Protein AF-A0A1F6GG02-F1 (afdb_monomer_lite)

Secondary structure (DSSP, 8-state):
--TT--------SSHHHHHHHHHHHHHHHHHHIIIIITTSTTTTT------B----TTTT-EEEE-TT-SS-EEEESHHHHHHHHHGGG-BTTEEEE-HHHHHHHHHSS-----EEEEEEE--TTSGGGPPEEEEEEE--SS--HHHHHTT--PPPHHHHHHHHHHHHHHTTTT------TT-SS-SSPPPTTHHHHHHHHHHTTSTTSSSS-------------------------

Foldseek 3Di:
DPVPDDDDDDADQELVCLVVVVVVVLVVQVCCCVPPAVPDPVDDDDADWAEDEDDDPPPQKAWAADPPDPPGTDIDGLRVLVRVLQSVVTDNFKHKYALLSLQSLLLDPDHDFQKWWPAWDQRPPHLVSDTGTIIITGPDPDDDPVCVVVVTGGDDSCVSNVVSVVVQVVSVVHHANDDNPNYPRPRDDDPPCNVVSVVCSVVVNVPPPPPPDDDDDDDDDDDDDDDDDDDDDDDDD

Organism: NCBI:txid1817772

Radius of gyration: 24.67 Å; chains: 1; bounding box: 54×58×76 Å

Structure (mmCIF, N/CA/C/O backbone):
data_AF-A0A1F6GG02-F1
#
_entry.id   AF-A0A1F6GG02-F1
#
loop_
_atom_site.group_PDB
_atom_site.id
_atom_site.type_symbol
_atom_site.label_atom_id
_atom_site.label_alt_id
_atom_site.label_comp_id
_atom_site.label_asym_id
_atom_site.label_entity_id
_atom_site.label_seq_id
_atom_site.pdbx_PDB_ins_code
_atom_site.Cartn_x
_atom_site.Cartn_y
_atom_site.Cartn_z
_atom_site.occupancy
_atom_site.B_iso_or_equiv
_atom_site.auth_seq_id
_atom_site.auth_comp_id
_atom_site.auth_asym_id
_atom_site.auth_atom_id
_atom_site.pdbx_PDB_model_num
ATOM 1 N N . MET A 1 1 ? 18.013 13.011 6.498 1.00 42.41 1 MET A N 1
ATOM 2 C CA . MET A 1 1 ? 17.826 12.366 5.179 1.00 42.41 1 MET A CA 1
ATOM 3 C C . MET A 1 1 ? 17.958 10.862 5.362 1.00 42.41 1 MET A C 1
ATOM 5 O O . MET A 1 1 ? 18.880 10.449 6.055 1.00 42.41 1 MET A O 1
ATOM 9 N N . LEU A 1 2 ? 17.046 10.072 4.791 1.00 59.84 2 LEU A N 1
ATOM 10 C CA . LEU A 1 2 ? 17.046 8.599 4.816 1.00 59.84 2 LEU A CA 1
ATOM 11 C C . LEU A 1 2 ? 18.044 8.015 3.791 1.00 59.84 2 LEU A C 1
ATOM 13 O O . LEU A 1 2 ? 17.700 7.151 3.000 1.00 59.84 2 LEU A O 1
ATOM 17 N N . GLY A 1 3 ? 19.282 8.520 3.766 1.00 73.31 3 GLY A N 1
ATOM 18 C CA . GLY A 1 3 ? 20.299 8.051 2.818 1.00 73.31 3 GLY A CA 1
ATOM 19 C C . GLY A 1 3 ? 19.861 8.183 1.353 1.00 73.31 3 GLY A C 1
ATOM 20 O O . GLY A 1 3 ? 19.668 9.298 0.868 1.00 73.31 3 GLY A O 1
ATOM 21 N N . ASP A 1 4 ? 19.740 7.042 0.677 1.00 78.69 4 ASP A N 1
ATOM 22 C CA . ASP A 1 4 ? 19.338 6.841 -0.720 1.00 78.69 4 ASP A CA 1
ATOM 23 C C . ASP A 1 4 ? 17.827 6.593 -0.915 1.00 78.69 4 ASP A C 1
ATOM 25 O O . ASP A 1 4 ? 17.362 6.474 -2.050 1.00 78.69 4 ASP A O 1
ATOM 29 N N . GLU A 1 5 ? 17.041 6.566 0.165 1.00 86.25 5 GLU A N 1
ATOM 30 C CA . GLU A 1 5 ? 15.590 6.389 0.111 1.00 86.25 5 GLU A CA 1
ATOM 31 C C . GLU A 1 5 ? 14.851 7.735 0.027 1.00 86.25 5 GLU A C 1
ATOM 33 O O . GLU A 1 5 ? 15.124 8.690 0.764 1.00 86.25 5 GLU A O 1
ATOM 38 N N . LEU A 1 6 ? 13.845 7.792 -0.851 1.00 88.06 6 LEU A N 1
ATOM 39 C CA . LEU A 1 6 ? 12.920 8.917 -0.980 1.00 88.06 6 LEU A CA 1
ATOM 40 C C . LEU A 1 6 ? 11.518 8.484 -0.552 1.00 88.06 6 LEU A C 1
ATOM 42 O O . LEU A 1 6 ? 10.991 7.488 -1.046 1.00 88.06 6 LEU A O 1
ATOM 46 N N . ILE A 1 7 ? 10.898 9.262 0.334 1.00 88.81 7 ILE A N 1
ATOM 47 C CA . ILE A 1 7 ? 9.509 9.063 0.753 1.00 88.81 7 ILE A CA 1
ATOM 48 C C . ILE A 1 7 ? 8.673 10.211 0.212 1.00 88.81 7 ILE A C 1
ATOM 50 O O . ILE A 1 7 ? 8.944 11.378 0.492 1.00 88.81 7 ILE A O 1
ATOM 54 N N . PHE A 1 8 ? 7.626 9.859 -0.526 1.00 90.81 8 PHE A N 1
ATOM 55 C CA . PHE A 1 8 ? 6.590 10.783 -0.961 1.00 90.81 8 PHE A CA 1
ATOM 56 C C . PHE A 1 8 ? 5.338 10.531 -0.125 1.00 90.81 8 PHE A C 1
ATOM 58 O O . PHE A 1 8 ? 4.932 9.385 0.059 1.00 90.81 8 PHE A O 1
ATOM 65 N N . CYS A 1 9 ? 4.726 11.599 0.379 1.00 91.06 9 CYS A N 1
ATOM 66 C CA . CYS A 1 9 ? 3.486 11.535 1.141 1.00 91.06 9 CYS A CA 1
ATOM 67 C C . CYS A 1 9 ? 2.427 12.382 0.432 1.00 91.06 9 CYS A C 1
ATOM 69 O O . CYS A 1 9 ? 2.701 13.508 0.013 1.00 91.06 9 CYS A O 1
ATOM 71 N N . VAL A 1 10 ? 1.217 11.840 0.319 1.00 92.69 10 VAL A N 1
ATOM 72 C CA . VAL A 1 10 ? 0.041 12.540 -0.200 1.00 92.69 10 VAL A CA 1
ATOM 73 C C . VAL A 1 10 ? -1.136 12.269 0.728 1.00 92.69 10 VAL A C 1
ATOM 75 O O . VAL A 1 10 ? -1.286 11.162 1.247 1.00 92.69 10 VAL A O 1
ATOM 78 N N . LYS A 1 11 ? -1.970 13.286 0.954 1.00 92.38 11 LYS A N 1
ATOM 79 C CA . LYS A 1 11 ? -3.216 13.126 1.704 1.00 92.38 11 LYS A CA 1
ATOM 80 C C . LYS A 1 11 ? -4.307 12.647 0.750 1.00 92.38 11 LYS A C 1
ATOM 82 O O . LYS A 1 11 ? -4.512 13.259 -0.291 1.00 92.38 11 LYS A O 1
ATOM 87 N N . LEU A 1 12 ? -5.005 11.581 1.132 1.00 93.25 12 LEU A N 1
ATOM 88 C CA . LEU A 1 12 ? -6.143 11.045 0.387 1.00 93.25 12 LEU A CA 1
ATOM 89 C C . LEU A 1 12 ? -7.435 11.734 0.839 1.00 93.25 12 LEU A C 1
ATOM 91 O O . LEU A 1 12 ? -7.705 11.813 2.041 1.00 93.25 12 LEU A O 1
ATOM 95 N N . MET A 1 13 ? -8.216 12.217 -0.121 1.00 92.19 13 MET A N 1
ATOM 96 C CA . MET A 1 13 ? -9.503 12.890 0.070 1.00 92.19 13 MET A CA 1
ATOM 97 C C . MET A 1 13 ? -10.666 12.061 -0.494 1.00 92.19 13 MET A C 1
ATOM 99 O O . MET A 1 13 ? -11.788 12.148 0.003 1.00 92.19 13 MET A O 1
ATOM 103 N N . GLU A 1 14 ? -10.401 11.207 -1.475 1.00 91.06 14 GLU A N 1
ATOM 104 C CA . GLU A 1 14 ? -11.370 10.273 -2.050 1.00 91.06 14 GLU A CA 1
ATOM 105 C C . GLU A 1 14 ? -10.685 9.012 -2.593 1.00 91.06 14 GLU A C 1
ATOM 107 O O . GLU A 1 14 ? -9.471 8.978 -2.792 1.00 91.06 14 GLU A O 1
ATOM 112 N N . GLN A 1 15 ? -11.445 7.945 -2.844 1.00 90.19 15 GLN A N 1
ATOM 113 C CA . GLN A 1 15 ? -10.885 6.683 -3.328 1.00 90.19 15 GLN A CA 1
ATOM 114 C C . GLN A 1 15 ? -10.170 6.835 -4.682 1.00 90.19 15 GLN A C 1
ATOM 116 O O . GLN A 1 15 ? -9.153 6.177 -4.913 1.00 90.19 15 GLN A O 1
ATOM 121 N N . SER A 1 16 ? -10.641 7.725 -5.560 1.00 89.81 16 SER A N 1
ATOM 122 C CA . SER A 1 16 ? -9.996 8.038 -6.846 1.00 89.81 16 SER A CA 1
ATOM 123 C C . SER A 1 16 ? -8.577 8.581 -6.688 1.00 89.81 16 SER A C 1
ATOM 125 O O . SER A 1 16 ? -7.751 8.352 -7.578 1.00 89.81 16 SER A O 1
ATOM 127 N N . ASP A 1 17 ? -8.262 9.241 -5.569 1.00 92.62 17 ASP A N 1
ATOM 128 C CA . ASP A 1 17 ? -6.913 9.737 -5.287 1.00 92.62 17 ASP A CA 1
ATOM 129 C C . ASP A 1 17 ? -5.914 8.589 -5.199 1.00 92.62 17 ASP A C 1
ATOM 131 O O . ASP A 1 17 ? -4.801 8.698 -5.707 1.00 92.62 17 ASP A O 1
ATOM 135 N N . ILE A 1 18 ? -6.318 7.456 -4.613 1.00 92.88 18 ILE A N 1
ATOM 136 C CA . ILE A 1 18 ? -5.461 6.271 -4.482 1.00 92.88 18 ILE A CA 1
ATOM 137 C C . ILE A 1 18 ? -4.995 5.824 -5.862 1.00 92.88 18 ILE A C 1
ATOM 139 O O . ILE A 1 18 ? -3.804 5.621 -6.087 1.00 92.88 18 ILE A O 1
ATOM 143 N N . LEU A 1 19 ? -5.940 5.692 -6.794 1.00 91.56 19 LEU A N 1
ATOM 144 C CA . LEU A 1 19 ? -5.650 5.242 -8.150 1.00 91.56 19 LEU A CA 1
ATOM 145 C C . LEU A 1 19 ? -4.811 6.276 -8.901 1.00 91.56 19 LEU A C 1
ATOM 147 O O . LEU A 1 19 ? -3.821 5.916 -9.533 1.00 91.56 19 LEU A O 1
ATOM 151 N N . SER A 1 20 ? -5.179 7.553 -8.789 1.00 92.25 20 SER A N 1
ATOM 152 C CA . SER A 1 20 ? -4.515 8.655 -9.487 1.00 92.25 20 SER A CA 1
ATOM 153 C C . SER A 1 20 ? -3.070 8.827 -9.026 1.00 92.25 20 SER A C 1
ATOM 155 O O . SER A 1 20 ? -2.157 8.862 -9.849 1.00 92.25 20 SER A O 1
ATOM 157 N N . TYR A 1 21 ? -2.832 8.880 -7.714 1.00 94.75 21 TYR A N 1
ATOM 158 C CA . TYR A 1 21 ? -1.486 9.026 -7.167 1.00 94.75 21 TYR A CA 1
ATOM 159 C C . TYR A 1 21 ? -0.626 7.796 -7.420 1.00 94.75 21 TYR A C 1
ATOM 161 O O . TYR A 1 21 ? 0.543 7.946 -7.773 1.00 94.75 21 TYR A O 1
ATOM 169 N N . LEU A 1 22 ? -1.190 6.592 -7.299 1.00 93.12 22 LEU A N 1
ATOM 170 C CA . LEU A 1 22 ? -0.449 5.374 -7.599 1.00 93.12 22 LEU A CA 1
ATOM 171 C C . LEU A 1 22 ? -0.065 5.314 -9.080 1.00 93.12 22 LEU A C 1
ATOM 173 O O . LEU A 1 22 ? 1.088 5.021 -9.382 1.00 93.12 22 LEU A O 1
ATOM 177 N N . GLN A 1 23 ? -0.972 5.675 -9.993 1.00 91.81 23 GLN A N 1
ATOM 178 C CA . GLN A 1 23 ? -0.687 5.720 -11.429 1.00 91.81 23 GLN A CA 1
ATOM 179 C C . GLN A 1 23 ? 0.411 6.741 -11.736 1.00 91.81 23 GLN A C 1
ATOM 181 O O . GLN A 1 23 ? 1.420 6.393 -12.344 1.00 91.81 23 GLN A O 1
ATOM 186 N N . CYS A 1 24 ? 0.278 7.967 -11.220 1.00 93.56 24 CYS A N 1
ATOM 187 C CA . CYS A 1 24 ? 1.303 9.003 -11.343 1.00 93.56 24 CYS A CA 1
ATOM 188 C C . CYS A 1 24 ? 2.663 8.541 -10.805 1.00 93.56 24 CYS A C 1
ATOM 190 O O . CYS A 1 24 ? 3.695 8.844 -11.406 1.00 93.56 24 CYS A O 1
ATOM 192 N N . PHE A 1 25 ? 2.685 7.807 -9.691 1.00 93.25 25 PHE A N 1
ATOM 193 C CA . PHE A 1 25 ? 3.913 7.272 -9.114 1.00 93.25 25 PHE A CA 1
ATOM 194 C C . PHE A 1 25 ? 4.549 6.201 -10.012 1.00 93.25 25 PHE A C 1
ATOM 196 O O . PHE A 1 25 ? 5.750 6.271 -10.285 1.00 93.25 25 PHE A O 1
ATOM 203 N N . ILE A 1 26 ? 3.756 5.255 -10.529 1.00 90.38 26 ILE A N 1
ATOM 204 C CA . ILE A 1 26 ? 4.232 4.230 -11.470 1.00 90.38 26 ILE A CA 1
ATOM 205 C C . ILE A 1 26 ? 4.771 4.876 -12.756 1.00 90.38 26 ILE A C 1
ATOM 207 O O . ILE A 1 26 ? 5.882 4.554 -13.180 1.00 90.38 26 ILE A O 1
ATOM 211 N N . ASP A 1 27 ? 4.042 5.829 -13.336 1.00 90.62 27 ASP A N 1
ATOM 212 C CA . ASP A 1 27 ? 4.446 6.522 -14.564 1.00 90.62 27 ASP A CA 1
ATOM 213 C C . ASP A 1 27 ? 5.711 7.360 -14.360 1.00 90.62 27 ASP A C 1
ATOM 215 O O . ASP A 1 27 ? 6.614 7.366 -15.202 1.00 90.62 27 ASP A O 1
ATOM 219 N N . SER A 1 28 ? 5.815 8.037 -13.213 1.00 90.94 28 SER A N 1
ATOM 220 C CA . SER A 1 28 ? 7.006 8.807 -12.847 1.00 90.94 28 SER A CA 1
ATOM 221 C C . SER A 1 28 ? 8.229 7.906 -12.700 1.00 90.94 28 SER A C 1
ATOM 223 O O . SER A 1 28 ? 9.306 8.267 -13.176 1.00 90.94 28 SER A O 1
ATOM 225 N N . ARG A 1 29 ? 8.070 6.717 -12.105 1.00 88.44 29 ARG A N 1
ATOM 226 C CA . ARG A 1 29 ? 9.142 5.719 -11.993 1.00 88.44 29 ARG A CA 1
ATOM 227 C C . ARG A 1 29 ? 9.624 5.264 -13.371 1.00 88.44 29 ARG A C 1
ATOM 229 O O . ARG A 1 29 ? 10.825 5.281 -13.631 1.00 88.44 29 ARG A O 1
ATOM 236 N N . GLU A 1 30 ? 8.703 4.899 -14.263 1.00 86.75 30 GLU A N 1
ATOM 237 C CA . GLU A 1 30 ? 9.036 4.460 -15.626 1.00 86.75 30 GLU A CA 1
ATOM 238 C C . GLU A 1 30 ? 9.728 5.562 -16.432 1.00 86.75 30 GLU A C 1
ATOM 240 O O . GLU A 1 30 ? 10.718 5.316 -17.128 1.00 86.75 30 GLU A O 1
ATOM 245 N N . LYS A 1 31 ? 9.248 6.803 -16.301 1.00 88.75 31 LYS A N 1
ATOM 246 C CA . LYS A 1 31 ? 9.882 7.962 -16.926 1.00 88.75 31 LYS A CA 1
ATOM 247 C C . LYS A 1 31 ? 11.290 8.189 -16.380 1.00 88.75 31 LYS A C 1
ATOM 249 O O . LYS A 1 31 ? 12.212 8.367 -17.172 1.00 88.75 31 LYS A O 1
ATOM 254 N N . PHE A 1 32 ? 11.471 8.142 -15.061 1.00 86.69 32 PHE A N 1
ATOM 255 C CA . PHE A 1 32 ? 12.777 8.318 -14.426 1.00 86.69 32 PHE A CA 1
ATOM 256 C C . PHE A 1 32 ? 13.771 7.242 -14.876 1.00 86.69 32 PHE A C 1
ATOM 258 O O . PHE A 1 32 ? 14.893 7.567 -15.267 1.00 86.69 32 PHE A O 1
ATOM 265 N N . LYS A 1 33 ? 13.342 5.974 -14.910 1.00 84.31 33 LYS A N 1
ATOM 266 C CA . LYS A 1 33 ? 14.150 4.863 -15.427 1.00 84.31 33 LYS A CA 1
ATOM 267 C C . LYS A 1 33 ? 14.597 5.126 -16.869 1.00 84.31 33 LYS A C 1
ATOM 269 O O . LYS A 1 33 ? 15.791 5.134 -17.152 1.00 84.31 33 LYS A O 1
ATOM 274 N N . LYS A 1 34 ? 13.658 5.476 -17.751 1.00 83.44 34 LYS A N 1
ATOM 275 C CA . LYS A 1 34 ? 13.940 5.738 -19.171 1.00 83.44 34 LYS A CA 1
ATOM 276 C C . LYS A 1 34 ? 14.803 6.979 -19.420 1.00 83.44 34 LYS A C 1
ATOM 278 O O . LYS A 1 34 ? 15.558 7.021 -20.391 1.00 83.44 34 LYS A O 1
ATOM 283 N N . GLU A 1 35 ? 14.622 8.046 -18.647 1.00 83.81 35 GLU A N 1
ATOM 284 C CA . GLU A 1 35 ? 15.270 9.339 -18.908 1.00 83.81 35 GLU A CA 1
ATOM 285 C C . GLU A 1 35 ? 16.599 9.514 -18.191 1.00 83.81 35 GLU A C 1
ATOM 287 O O . GLU A 1 35 ? 17.485 10.164 -18.741 1.00 83.81 35 GLU A O 1
ATOM 292 N N . ILE A 1 36 ? 16.738 8.950 -16.995 1.00 76.25 36 ILE A N 1
ATOM 293 C CA . ILE A 1 36 ? 17.914 9.147 -16.151 1.00 76.25 36 ILE A CA 1
ATOM 294 C C . ILE A 1 36 ? 18.765 7.889 -16.132 1.00 76.25 36 ILE A C 1
ATOM 296 O O . ILE A 1 36 ? 19.958 7.973 -16.396 1.00 76.25 36 ILE A O 1
ATOM 300 N N . ILE A 1 37 ? 18.186 6.721 -15.864 1.00 77.50 37 ILE A N 1
ATOM 301 C CA . ILE A 1 37 ? 18.975 5.492 -15.712 1.00 77.50 37 ILE A CA 1
ATOM 302 C C . ILE A 1 37 ? 19.469 5.011 -17.079 1.00 77.50 37 ILE A C 1
ATOM 304 O O . ILE A 1 37 ? 20.676 4.922 -17.291 1.00 77.50 37 ILE A O 1
ATOM 308 N N . ASP A 1 38 ? 18.557 4.807 -18.030 1.00 76.06 38 ASP A N 1
ATOM 309 C CA . ASP A 1 38 ? 18.888 4.217 -19.334 1.00 76.06 38 ASP A CA 1
ATOM 310 C C . ASP A 1 38 ? 19.722 5.151 -20.230 1.00 76.06 38 ASP A C 1
ATOM 312 O O . ASP A 1 38 ? 20.460 4.690 -21.100 1.00 76.06 38 ASP A O 1
ATOM 316 N N . LYS A 1 39 ? 19.596 6.475 -20.053 1.00 73.06 39 LYS A N 1
ATOM 317 C CA . LYS A 1 39 ? 20.288 7.481 -20.883 1.00 73.06 39 LYS A CA 1
ATOM 318 C C . LYS A 1 39 ? 21.564 8.048 -20.261 1.00 73.06 39 LYS A C 1
ATOM 320 O O . LYS A 1 39 ? 22.280 8.769 -20.956 1.00 73.06 39 LYS A O 1
ATOM 325 N N . SER A 1 40 ? 21.847 7.796 -18.983 1.00 65.06 40 SER A N 1
ATOM 326 C CA . SER A 1 40 ? 23.054 8.324 -18.334 1.00 65.06 40 SER A CA 1
ATOM 327 C C . SER A 1 40 ? 24.215 7.328 -18.359 1.00 65.06 40 SER A C 1
ATOM 329 O O . SER A 1 40 ? 24.035 6.117 -18.458 1.00 65.06 40 SER A O 1
ATOM 331 N N . PHE A 1 41 ? 25.437 7.839 -18.176 1.00 57.00 41 PHE A N 1
ATOM 332 C CA . PHE A 1 41 ? 26.644 7.030 -17.946 1.00 57.00 41 PHE A CA 1
ATOM 333 C C . PHE A 1 41 ? 26.603 6.199 -16.643 1.00 57.00 41 PHE A C 1
ATOM 335 O O . PHE A 1 41 ? 27.534 5.441 -16.386 1.00 57.00 41 PHE A O 1
ATOM 342 N N . LEU A 1 42 ? 25.547 6.309 -15.823 1.00 61.06 42 LEU A N 1
ATOM 343 C CA . LEU A 1 42 ? 25.322 5.453 -14.646 1.00 61.06 42 LEU A CA 1
ATOM 344 C C . LEU A 1 42 ? 24.943 4.009 -15.040 1.00 61.06 42 LEU A C 1
ATOM 346 O O . LEU A 1 42 ? 24.886 3.118 -14.189 1.00 61.06 42 LEU A O 1
ATOM 350 N N . GLY A 1 43 ? 24.640 3.798 -16.325 1.00 55.25 43 GLY A N 1
ATOM 351 C CA . GLY A 1 43 ? 23.922 2.657 -16.874 1.00 55.25 43 GLY A CA 1
ATOM 352 C C . GLY A 1 43 ? 24.675 1.335 -16.937 1.00 55.25 43 GLY A C 1
ATOM 353 O O . GLY A 1 43 ? 24.850 0.818 -18.026 1.00 55.25 43 GLY A O 1
ATOM 354 N N . ASN A 1 44 ? 25.040 0.741 -15.799 1.00 58.31 44 ASN A N 1
ATOM 355 C CA . ASN A 1 44 ? 25.238 -0.718 -15.710 1.00 58.31 44 ASN A CA 1
ATOM 356 C C . ASN A 1 44 ? 24.926 -1.320 -14.322 1.00 58.31 44 ASN A C 1
ATOM 358 O O . ASN A 1 44 ? 25.262 -2.476 -14.073 1.00 58.31 44 ASN A O 1
ATOM 362 N N . GLY A 1 45 ? 24.279 -0.582 -13.409 1.00 62.41 45 GLY A N 1
ATOM 363 C CA . GLY A 1 45 ? 23.937 -1.140 -12.091 1.00 62.41 45 GLY A CA 1
ATOM 364 C C . GLY A 1 45 ? 22.979 -0.340 -11.209 1.00 62.41 45 GLY A C 1
ATOM 365 O O . GLY A 1 45 ? 22.710 -0.774 -10.093 1.00 62.41 45 GLY A O 1
ATOM 366 N N . LEU A 1 46 ? 22.467 0.805 -11.671 1.00 73.06 46 LEU A N 1
ATOM 367 C CA . LEU A 1 46 ? 21.458 1.560 -10.932 1.00 73.06 46 LEU A CA 1
ATOM 368 C C . LEU A 1 46 ? 20.067 1.147 -11.411 1.00 73.06 46 LEU A C 1
ATOM 370 O O . LEU A 1 46 ? 19.810 1.141 -12.611 1.00 73.06 46 LEU A O 1
ATOM 374 N N . ASP A 1 47 ? 19.170 0.833 -10.486 1.00 80.12 47 ASP A N 1
ATOM 375 C CA . ASP A 1 47 ? 17.760 0.602 -10.789 1.00 80.12 47 ASP A CA 1
ATOM 376 C C . ASP A 1 47 ? 16.894 1.224 -9.692 1.00 80.12 47 ASP A C 1
ATOM 378 O O . ASP A 1 47 ? 17.371 1.486 -8.586 1.00 80.12 47 ASP A O 1
ATOM 382 N N . LEU A 1 48 ? 15.628 1.490 -10.006 1.00 86.12 48 LEU A N 1
ATOM 383 C CA . LEU A 1 48 ? 14.704 2.136 -9.084 1.00 86.12 48 LEU A CA 1
ATOM 384 C C . LEU A 1 48 ? 13.759 1.103 -8.483 1.00 86.12 48 LEU A C 1
ATOM 386 O O . LEU A 1 48 ? 12.877 0.555 -9.145 1.00 86.12 48 LEU A O 1
ATOM 390 N N . GLN A 1 49 ? 13.941 0.871 -7.193 1.00 90.94 49 GLN A N 1
ATOM 391 C CA . GLN A 1 49 ? 13.034 0.086 -6.378 1.00 90.94 49 GLN A CA 1
ATOM 392 C C . GLN A 1 49 ? 11.937 0.977 -5.796 1.00 90.94 49 GLN A C 1
ATOM 394 O O . GLN A 1 49 ? 12.124 2.174 -5.587 1.00 90.94 49 GLN A O 1
ATOM 399 N N . SER A 1 50 ? 10.755 0.407 -5.575 1.00 94.06 50 SER A N 1
ATOM 400 C CA . SER A 1 50 ? 9.617 1.163 -5.054 1.00 94.06 50 SER A CA 1
ATOM 401 C C . SER A 1 50 ? 8.678 0.280 -4.249 1.00 94.06 50 SER A C 1
ATOM 403 O O . SER A 1 50 ? 8.548 -0.913 -4.506 1.00 94.06 50 SER A O 1
ATOM 405 N N . THR A 1 51 ? 7.995 0.887 -3.289 1.00 97.00 51 THR A N 1
ATOM 406 C CA . THR A 1 51 ? 6.945 0.278 -2.469 1.00 97.00 51 THR A CA 1
ATOM 407 C C . THR A 1 51 ? 5.864 1.330 -2.230 1.00 97.00 51 THR A C 1
ATOM 409 O O . THR A 1 51 ? 6.155 2.526 -2.306 1.00 97.00 51 THR A O 1
ATOM 412 N N . ALA A 1 52 ? 4.633 0.912 -1.955 1.00 97.25 52 ALA A N 1
ATOM 413 C CA . ALA A 1 52 ? 3.558 1.826 -1.585 1.00 97.25 52 ALA A CA 1
ATOM 414 C C . ALA A 1 52 ? 2.721 1.247 -0.442 1.00 97.25 52 ALA A C 1
ATOM 416 O O . ALA A 1 52 ? 2.480 0.044 -0.363 1.00 97.25 52 ALA A O 1
ATOM 417 N N . TRP A 1 53 ? 2.266 2.108 0.457 1.00 97.50 53 TRP A N 1
ATOM 418 C CA . TRP A 1 53 ? 1.385 1.732 1.555 1.00 97.50 53 TRP A CA 1
ATOM 419 C C . TRP A 1 53 ? 0.492 2.912 1.92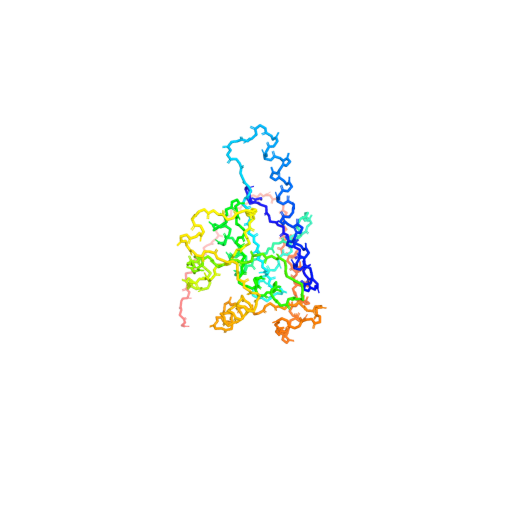2 1.00 97.50 53 TRP A C 1
ATOM 421 O O . TRP A 1 53 ? 0.758 4.047 1.523 1.00 97.50 53 TRP A O 1
ATOM 431 N N . ILE A 1 54 ? -0.568 2.643 2.677 1.00 95.69 54 ILE A N 1
ATOM 432 C CA . ILE A 1 54 ? -1.394 3.686 3.287 1.00 95.69 54 ILE A CA 1
ATOM 433 C C . ILE A 1 54 ? -1.188 3.681 4.799 1.00 95.69 54 ILE A C 1
ATOM 435 O O . ILE A 1 54 ? -0.782 2.684 5.391 1.00 95.69 54 ILE A O 1
ATOM 439 N N . ALA A 1 55 ? -1.421 4.830 5.424 1.00 94.56 55 ALA A N 1
ATOM 440 C CA . ALA A 1 55 ? -1.324 4.996 6.864 1.00 94.56 55 ALA A CA 1
ATOM 441 C C . ALA A 1 55 ? -2.480 5.879 7.341 1.00 94.56 55 ALA A C 1
ATOM 443 O O . ALA A 1 55 ? -2.703 6.969 6.813 1.00 94.56 55 ALA A O 1
ATOM 444 N N . GLY A 1 56 ? -3.232 5.389 8.328 1.00 92.88 56 GLY A N 1
ATOM 445 C CA . GLY A 1 56 ? -4.305 6.144 8.967 1.00 92.88 56 GLY A CA 1
ATOM 446 C C . GLY A 1 56 ? -3.752 7.060 10.053 1.00 92.88 56 GLY A C 1
ATOM 447 O O . GLY A 1 56 ? -3.010 6.605 10.919 1.00 92.88 56 GLY A O 1
ATOM 448 N N . PHE A 1 57 ? -4.142 8.334 10.035 1.00 92.25 57 PHE A N 1
ATOM 449 C CA . PHE A 1 57 ? -3.821 9.307 11.082 1.00 92.25 57 PHE A CA 1
ATOM 450 C C . PHE A 1 57 ? -5.114 9.968 11.582 1.00 92.25 57 PHE A C 1
ATOM 452 O O . PHE A 1 57 ? -5.965 10.312 10.753 1.00 92.25 57 PHE A O 1
ATOM 459 N N . PRO A 1 58 ? -5.292 10.147 12.903 1.00 90.88 58 PRO A N 1
ATOM 460 C CA . PRO A 1 58 ? -4.431 9.686 14.008 1.00 90.88 58 PRO A CA 1
ATOM 461 C C . PRO A 1 58 ? -4.657 8.205 14.408 1.00 90.88 58 PRO A C 1
ATOM 463 O O . PRO A 1 58 ? -4.314 7.782 15.509 1.00 90.88 58 PRO A O 1
ATOM 466 N N . VAL A 1 59 ? -5.256 7.390 13.530 1.00 89.25 59 VAL A N 1
ATOM 467 C CA . VAL A 1 59 ? -5.646 6.005 13.847 1.00 89.25 59 VAL A CA 1
ATOM 468 C C . VAL A 1 59 ? -4.461 5.049 13.742 1.00 89.25 59 VAL A C 1
ATOM 470 O O . VAL A 1 59 ? -4.075 4.612 12.659 1.00 89.25 59 VAL A O 1
ATOM 473 N N . GLY A 1 60 ? -3.887 4.706 14.892 1.00 87.94 60 GLY A N 1
ATOM 474 C CA . GLY A 1 60 ? -2.767 3.769 14.998 1.00 87.94 60 GLY A CA 1
ATOM 475 C C . GLY A 1 60 ? -1.415 4.356 14.585 1.00 87.94 60 GLY A C 1
ATOM 476 O O . GLY A 1 60 ? -0.390 3.774 14.921 1.00 87.94 60 GLY A O 1
ATOM 477 N N . ASN A 1 61 ? -1.387 5.511 13.917 1.00 93.19 61 ASN A N 1
ATOM 478 C CA . ASN A 1 61 ? -0.168 6.230 13.554 1.00 93.19 61 ASN A CA 1
ATOM 479 C C . ASN A 1 61 ? -0.253 7.689 14.015 1.00 93.19 61 ASN A C 1
ATOM 481 O O . ASN A 1 61 ? -1.336 8.266 14.115 1.00 93.19 61 ASN A O 1
ATOM 485 N N . LEU A 1 62 ? 0.909 8.288 14.258 1.00 91.75 62 LEU A N 1
ATOM 486 C CA . LEU A 1 62 ? 1.077 9.643 14.761 1.00 91.75 62 LEU A CA 1
ATOM 487 C C . LEU A 1 62 ? 1.857 10.493 13.757 1.00 91.75 62 LEU A C 1
ATOM 489 O O . LEU A 1 62 ? 2.915 10.087 13.273 1.00 91.75 62 LEU A O 1
ATOM 493 N N . SER A 1 63 ? 1.343 11.687 13.476 1.00 90.31 63 SER A N 1
ATOM 494 C CA . SER A 1 63 ? 2.069 12.747 12.780 1.00 90.31 63 SER A CA 1
ATOM 495 C C . SER A 1 63 ? 2.606 13.748 13.800 1.00 90.31 63 SER A C 1
ATOM 497 O O . SER A 1 63 ? 1.841 14.267 14.611 1.00 90.31 63 SER A O 1
ATOM 499 N N . LEU A 1 64 ? 3.900 14.042 13.750 1.00 86.81 64 LEU A N 1
ATOM 500 C CA . LEU A 1 64 ? 4.577 14.997 14.622 1.00 86.81 64 LEU A CA 1
ATOM 501 C C . LEU A 1 64 ? 4.985 16.218 13.813 1.00 86.81 64 LEU A C 1
ATOM 503 O O . LEU A 1 64 ? 5.690 16.079 12.818 1.00 86.81 64 LEU A O 1
ATOM 507 N N . ARG A 1 65 ? 4.571 17.412 14.234 1.00 81.31 65 ARG A N 1
ATOM 508 C CA . ARG A 1 65 ? 4.932 18.643 13.530 1.00 81.31 65 ARG A CA 1
ATOM 509 C C . ARG A 1 65 ? 6.371 19.055 13.854 1.00 81.31 65 ARG A C 1
ATOM 511 O O . ARG A 1 65 ? 6.725 19.206 15.019 1.00 81.31 65 ARG A O 1
ATOM 518 N N . LYS A 1 66 ? 7.182 19.275 12.824 1.00 73.38 66 LYS A N 1
ATOM 519 C CA . LYS A 1 66 ? 8.555 19.785 12.906 1.00 73.38 66 LYS A CA 1
ATOM 520 C C . LYS A 1 66 ? 8.588 21.279 12.580 1.00 73.38 66 LYS A C 1
ATOM 522 O O . LYS A 1 66 ? 8.862 21.638 11.443 1.00 73.38 66 LYS A O 1
ATOM 527 N N . GLY A 1 67 ? 8.315 22.133 13.572 1.00 70.81 67 GLY A N 1
ATOM 528 C CA . GLY A 1 67 ? 8.567 23.589 13.552 1.00 70.81 67 GLY A CA 1
ATOM 529 C C . GLY A 1 67 ? 8.531 24.291 12.178 1.00 70.81 67 GLY A C 1
ATOM 530 O O . GLY A 1 67 ? 7.581 24.134 11.412 1.00 70.81 67 GLY A O 1
ATOM 531 N N . ASN A 1 68 ? 9.574 25.080 11.881 1.00 65.38 68 ASN A N 1
ATOM 532 C CA . ASN A 1 68 ? 9.739 25.868 10.645 1.00 65.38 68 ASN A CA 1
ATOM 533 C C . ASN A 1 68 ? 10.445 25.108 9.500 1.00 65.38 68 ASN A C 1
ATOM 535 O O . ASN A 1 68 ? 11.075 25.734 8.645 1.00 65.38 68 ASN A O 1
ATOM 539 N N . ASP A 1 69 ? 10.406 23.775 9.489 1.00 63.19 69 ASP A N 1
ATOM 540 C CA . ASP A 1 69 ? 11.126 22.993 8.483 1.00 63.19 69 ASP A CA 1
ATOM 541 C C . ASP A 1 69 ? 10.339 22.869 7.162 1.00 63.19 69 ASP A C 1
ATOM 543 O O . ASP A 1 69 ? 9.112 22.976 7.119 1.00 63.19 69 ASP A O 1
ATOM 547 N N . SER A 1 70 ? 11.053 22.628 6.060 1.00 63.53 70 SER A N 1
ATOM 548 C CA . SER A 1 70 ? 10.453 22.507 4.715 1.00 63.53 70 SER A CA 1
ATOM 549 C C . SER A 1 70 ? 9.540 21.283 4.558 1.00 63.53 70 SER A C 1
ATOM 551 O O . SER A 1 70 ? 8.615 21.304 3.745 1.00 63.53 70 SER A O 1
ATOM 553 N N . ASN A 1 71 ? 9.771 20.235 5.356 1.00 65.62 71 ASN A N 1
ATOM 554 C CA . ASN A 1 71 ? 8.835 19.136 5.549 1.00 65.62 71 ASN A CA 1
ATOM 555 C C . ASN A 1 71 ? 8.244 19.236 6.965 1.00 65.62 71 ASN A C 1
ATOM 557 O O . ASN A 1 71 ? 8.937 18.910 7.932 1.00 65.62 71 ASN A O 1
ATOM 561 N N . PRO A 1 72 ? 6.982 19.668 7.111 1.00 75.44 72 PRO A N 1
ATOM 562 C CA . PRO A 1 72 ? 6.446 20.040 8.410 1.00 75.44 72 PRO A CA 1
ATOM 563 C C . PRO A 1 72 ? 6.112 18.846 9.303 1.00 75.44 72 PRO A C 1
ATOM 565 O O . PRO A 1 72 ? 5.745 19.082 10.449 1.00 75.44 72 PRO A O 1
ATOM 568 N N . PHE A 1 73 ? 6.204 17.595 8.828 1.00 84.50 73 PHE A N 1
ATOM 569 C CA . PHE A 1 73 ? 5.797 16.426 9.611 1.00 84.50 73 PHE A CA 1
ATOM 570 C C . PHE A 1 73 ? 6.787 15.259 9.573 1.00 84.50 73 PHE A C 1
ATOM 572 O O . PHE A 1 73 ? 7.296 14.881 8.517 1.00 84.50 73 PHE A O 1
ATOM 579 N N . ASP A 1 74 ? 6.968 14.640 10.740 1.00 88.06 74 ASP A N 1
ATOM 580 C CA . ASP A 1 74 ? 7.427 13.261 10.891 1.00 88.06 74 ASP A CA 1
ATOM 581 C C . ASP A 1 74 ? 6.239 12.324 11.099 1.00 88.06 74 ASP A C 1
ATOM 583 O O . ASP A 1 74 ? 5.247 12.688 11.729 1.00 88.06 74 ASP A O 1
ATOM 587 N N . TYR A 1 75 ? 6.365 11.089 10.622 1.00 91.62 75 TYR A N 1
ATOM 588 C CA . TYR A 1 75 ? 5.337 10.062 10.755 1.00 91.62 75 TYR A CA 1
ATOM 589 C C . TYR A 1 75 ? 5.893 8.850 11.491 1.00 91.62 75 TYR A C 1
ATOM 591 O O . TYR A 1 75 ? 6.934 8.310 11.114 1.00 91.62 75 TYR A O 1
ATOM 599 N N . ILE A 1 76 ? 5.188 8.407 12.531 1.00 92.44 76 ILE A N 1
ATOM 600 C CA . ILE A 1 76 ? 5.572 7.257 13.353 1.00 92.44 76 ILE A CA 1
ATOM 601 C C . ILE A 1 76 ? 4.353 6.358 13.540 1.00 92.44 76 ILE A C 1
ATOM 603 O O . ILE A 1 76 ? 3.254 6.836 13.810 1.00 92.44 76 ILE A O 1
ATOM 607 N N . GLY A 1 77 ? 4.539 5.048 13.419 1.00 93.31 77 GLY A N 1
ATOM 608 C CA . GLY A 1 77 ? 3.497 4.073 13.720 1.00 93.31 77 GLY A CA 1
ATOM 609 C C . GLY A 1 77 ? 3.664 2.758 12.961 1.00 93.31 77 GLY A C 1
ATOM 610 O O . GLY A 1 77 ? 4.535 2.646 12.092 1.00 93.31 77 GLY A O 1
ATOM 611 N N . PRO A 1 78 ? 2.816 1.757 13.252 1.00 94.44 78 PRO A N 1
ATOM 612 C CA . PRO A 1 78 ? 2.904 0.426 12.661 1.00 94.44 78 PRO A CA 1
ATOM 613 C C . PRO A 1 78 ? 2.787 0.412 11.131 1.00 94.44 78 PRO A C 1
ATOM 615 O O . PRO A 1 78 ? 3.363 -0.465 10.483 1.00 94.44 78 PRO A O 1
ATOM 618 N N . ALA A 1 79 ? 2.071 1.369 10.527 1.00 95.50 79 ALA A N 1
ATOM 619 C CA . ALA A 1 79 ? 1.978 1.458 9.070 1.00 95.50 79 ALA A CA 1
ATOM 620 C C . ALA A 1 79 ? 3.310 1.904 8.447 1.00 95.50 79 ALA A C 1
ATOM 622 O O . ALA A 1 79 ? 3.701 1.376 7.408 1.00 95.50 79 ALA A O 1
ATOM 623 N N . MET A 1 80 ? 4.048 2.801 9.113 1.00 94.81 80 MET A N 1
ATOM 624 C CA . MET A 1 80 ? 5.391 3.206 8.679 1.00 94.81 80 MET A CA 1
ATOM 625 C C . MET A 1 80 ? 6.359 2.028 8.755 1.00 94.81 80 MET A C 1
ATOM 627 O O . MET A 1 80 ? 7.038 1.727 7.773 1.00 94.81 80 MET A O 1
ATOM 631 N N . ASP A 1 81 ? 6.352 1.298 9.874 1.00 94.56 81 ASP A N 1
ATOM 632 C CA . ASP A 1 81 ? 7.144 0.073 10.021 1.00 94.56 81 ASP A CA 1
ATOM 633 C C . ASP A 1 81 ? 6.806 -0.943 8.926 1.00 94.56 81 ASP A C 1
ATOM 635 O O . ASP A 1 81 ? 7.700 -1.537 8.325 1.00 94.56 81 ASP A O 1
ATOM 639 N N . THR A 1 82 ? 5.520 -1.112 8.614 1.00 96.31 82 THR A N 1
ATOM 640 C CA . THR A 1 82 ? 5.068 -1.995 7.532 1.00 96.31 82 THR A CA 1
ATOM 641 C C . THR A 1 82 ? 5.625 -1.554 6.181 1.00 96.31 82 THR A C 1
ATOM 643 O O . THR A 1 82 ? 6.213 -2.378 5.480 1.00 96.31 82 THR A O 1
ATOM 646 N N . GLY A 1 83 ? 5.524 -0.267 5.839 1.00 95.94 83 GLY A N 1
ATOM 647 C CA . GLY A 1 83 ? 6.057 0.299 4.597 1.00 95.94 83 GLY A CA 1
ATOM 648 C C . GLY A 1 83 ? 7.556 0.051 4.414 1.00 95.94 83 GLY A C 1
ATOM 649 O O . GLY A 1 83 ? 7.975 -0.508 3.397 1.00 95.94 83 GLY A O 1
ATOM 650 N N . PHE A 1 84 ? 8.360 0.366 5.433 1.00 95.31 84 PHE A N 1
ATOM 651 C CA . PHE A 1 84 ? 9.814 0.146 5.417 1.00 95.31 84 PHE A CA 1
ATOM 652 C C . PHE A 1 84 ? 10.217 -1.333 5.412 1.00 95.31 84 PHE A C 1
ATOM 654 O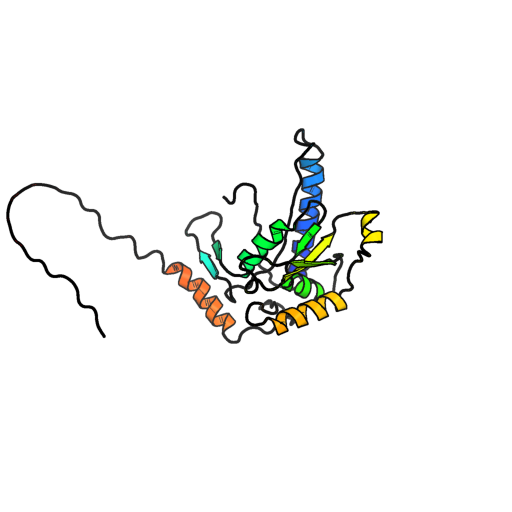 O . PHE A 1 84 ? 11.313 -1.692 4.980 1.00 95.31 84 PHE A O 1
ATOM 661 N N . ARG A 1 85 ? 9.378 -2.232 5.934 1.00 96.25 85 ARG A N 1
ATOM 662 C CA . ARG A 1 85 ? 9.639 -3.677 5.848 1.00 96.25 85 ARG A CA 1
ATOM 663 C C . ARG A 1 85 ? 9.258 -4.227 4.481 1.00 96.25 85 ARG A C 1
ATOM 665 O O . ARG A 1 85 ? 9.990 -5.064 3.962 1.00 96.25 85 ARG A O 1
ATOM 672 N N . LEU A 1 86 ? 8.170 -3.734 3.894 1.00 96.75 86 LEU A N 1
ATOM 673 C CA . LEU A 1 86 ? 7.745 -4.087 2.541 1.00 96.75 86 LEU A CA 1
ATOM 674 C C . LEU A 1 86 ? 8.725 -3.593 1.475 1.00 96.75 86 LEU A C 1
ATOM 676 O O . LEU A 1 86 ? 8.934 -4.307 0.497 1.00 96.75 86 LEU A O 1
ATOM 680 N N . SER A 1 87 ? 9.377 -2.437 1.670 1.00 95.56 87 SER A N 1
ATOM 681 C CA . SER A 1 87 ? 10.387 -1.928 0.725 1.00 95.56 87 SER A CA 1
ATOM 682 C C . SER A 1 87 ? 11.508 -2.936 0.463 1.00 95.56 87 SER A C 1
ATOM 684 O O . SER A 1 87 ? 11.998 -3.037 -0.656 1.00 95.56 87 SER A O 1
ATOM 686 N N . LYS A 1 88 ? 11.843 -3.776 1.447 1.00 94.94 88 LYS A N 1
ATOM 687 C CA . LYS A 1 88 ? 12.874 -4.822 1.328 1.00 94.94 88 LYS A CA 1
ATOM 688 C C . LYS A 1 88 ? 12.494 -5.968 0.395 1.00 94.94 88 LYS A C 1
ATOM 690 O O . LYS A 1 88 ? 13.359 -6.747 0.014 1.00 94.94 88 LYS A O 1
ATOM 695 N N . LEU A 1 89 ? 11.212 -6.086 0.059 1.00 95.81 89 LEU A N 1
ATOM 696 C CA . LEU A 1 89 ? 10.693 -7.059 -0.902 1.00 95.81 89 LEU A CA 1
ATOM 697 C C . LEU A 1 89 ? 10.550 -6.462 -2.305 1.00 95.81 89 LEU A C 1
ATOM 699 O O . LEU A 1 89 ? 10.074 -7.138 -3.219 1.00 95.81 89 LEU A O 1
ATOM 703 N N . SER A 1 90 ? 10.899 -5.185 -2.472 1.00 94.81 90 SER A N 1
ATOM 704 C CA . SER A 1 90 ? 10.792 -4.522 -3.760 1.00 94.81 90 SER A CA 1
ATOM 705 C C . SER A 1 90 ? 11.898 -4.960 -4.708 1.00 94.81 90 SER A C 1
ATOM 707 O O . SER A 1 90 ? 12.964 -5.439 -4.323 1.00 94.81 90 SER A O 1
ATOM 709 N N . SER A 1 91 ? 11.601 -4.831 -5.992 1.00 91.94 91 SER A N 1
ATOM 710 C CA . SER A 1 91 ? 12.548 -5.089 -7.068 1.00 91.94 91 SER A CA 1
ATOM 711 C C . SER A 1 91 ? 12.261 -4.104 -8.196 1.00 91.94 91 SER A C 1
ATOM 713 O O . SER A 1 91 ? 11.179 -3.515 -8.219 1.00 91.94 91 SER A O 1
ATOM 715 N N . PRO A 1 92 ? 13.165 -3.947 -9.167 1.00 89.00 92 PRO A N 1
ATOM 716 C CA . PRO A 1 92 ? 12.900 -3.115 -10.340 1.00 89.00 92 PRO A CA 1
ATOM 717 C C . PRO A 1 92 ? 11.598 -3.428 -11.083 1.00 89.00 92 PRO A C 1
ATOM 719 O O . PRO A 1 92 ? 11.011 -2.568 -11.733 1.00 89.00 92 PRO A O 1
ATOM 722 N N . GLU A 1 93 ? 11.156 -4.681 -11.004 1.00 88.56 93 GLU A N 1
ATOM 723 C CA . GLU A 1 93 ? 10.001 -5.199 -11.731 1.00 88.56 93 GLU A CA 1
ATOM 724 C C . GLU A 1 93 ? 8.718 -5.182 -10.898 1.00 88.56 93 GLU A C 1
ATOM 726 O O . GLU A 1 93 ? 7.632 -5.362 -11.444 1.00 88.56 93 GLU A O 1
ATOM 731 N N . ARG A 1 94 ? 8.817 -4.994 -9.575 1.00 92.00 94 ARG A N 1
ATOM 732 C CA . ARG A 1 94 ? 7.693 -5.177 -8.649 1.00 92.00 94 ARG A CA 1
ATOM 733 C C . ARG A 1 94 ? 7.655 -4.060 -7.623 1.00 92.00 94 ARG A C 1
ATOM 735 O O . ARG A 1 94 ? 8.633 -3.861 -6.907 1.00 92.00 94 ARG A O 1
ATOM 742 N N . THR A 1 95 ? 6.496 -3.421 -7.489 1.00 96.31 95 THR A N 1
ATOM 743 C CA . THR A 1 95 ? 6.182 -2.548 -6.349 1.00 96.31 95 THR A CA 1
ATOM 744 C C . THR A 1 95 ? 5.352 -3.340 -5.347 1.00 96.31 95 THR A C 1
ATOM 746 O O . THR A 1 95 ? 4.165 -3.550 -5.613 1.00 96.31 95 THR A O 1
ATOM 749 N N . PRO A 1 96 ? 5.921 -3.798 -4.217 1.00 97.88 96 PRO A N 1
ATOM 750 C CA . PRO A 1 96 ? 5.131 -4.323 -3.119 1.00 97.88 96 PRO A CA 1
ATOM 751 C C . PRO A 1 96 ? 4.154 -3.262 -2.630 1.00 97.88 96 PRO A C 1
ATOM 753 O O . PRO A 1 96 ? 4.485 -2.075 -2.562 1.00 97.88 96 PRO A O 1
ATOM 756 N N . ILE A 1 97 ? 2.952 -3.709 -2.298 1.00 98.06 97 ILE A N 1
ATOM 757 C CA . ILE A 1 97 ? 1.913 -2.876 -1.716 1.00 98.06 97 ILE A CA 1
ATOM 758 C C . ILE A 1 97 ? 1.411 -3.504 -0.423 1.00 98.06 97 ILE A C 1
ATOM 760 O O . ILE A 1 97 ? 1.350 -4.731 -0.289 1.00 98.06 97 ILE A O 1
ATOM 764 N N . SER A 1 98 ? 1.055 -2.660 0.539 1.00 97.75 98 SER A N 1
ATOM 765 C CA . SER A 1 98 ? 0.440 -3.116 1.780 1.00 97.75 98 SER A CA 1
ATOM 766 C C . SER A 1 98 ? -0.969 -3.685 1.535 1.00 97.75 98 SER A C 1
ATOM 768 O O . SER A 1 98 ? -1.635 -3.352 0.552 1.00 97.75 98 SER A O 1
ATOM 770 N N . ILE A 1 99 ? -1.431 -4.584 2.409 1.00 97.75 99 ILE A N 1
ATOM 771 C CA . ILE A 1 99 ? -2.724 -5.277 2.260 1.00 97.75 99 ILE A CA 1
ATOM 772 C C . ILE A 1 99 ? -3.924 -4.320 2.285 1.00 97.75 99 ILE A C 1
ATOM 774 O O . ILE A 1 99 ? -4.897 -4.510 1.561 1.00 97.75 99 ILE A O 1
ATOM 778 N N . ASP A 1 100 ? -3.846 -3.280 3.102 1.00 95.88 100 ASP A N 1
ATOM 779 C CA . ASP A 1 100 ? -4.823 -2.205 3.217 1.00 95.88 100 ASP A CA 1
ATOM 780 C C . ASP A 1 100 ? -4.849 -1.331 1.956 1.00 95.88 100 ASP A C 1
ATOM 782 O O . ASP A 1 100 ? -5.934 -1.001 1.479 1.00 95.88 100 ASP A O 1
ATOM 786 N N . LEU A 1 101 ? -3.695 -1.053 1.337 1.00 96.81 101 LEU A N 1
ATOM 787 C CA . LEU A 1 101 ? -3.651 -0.413 0.019 1.00 96.81 101 LEU A CA 1
ATOM 788 C C . LEU A 1 101 ? -4.259 -1.322 -1.063 1.00 96.81 101 LEU A C 1
ATOM 790 O O . LEU A 1 101 ? -5.070 -0.858 -1.861 1.00 96.81 101 LEU A O 1
ATOM 794 N N . ALA A 1 102 ? -3.933 -2.619 -1.067 1.00 96.69 102 ALA A N 1
ATOM 795 C CA . ALA A 1 102 ? -4.523 -3.581 -2.001 1.00 96.69 102 ALA A CA 1
ATOM 796 C C . ALA A 1 102 ? -6.058 -3.634 -1.874 1.00 96.69 102 ALA A C 1
ATOM 798 O O . ALA A 1 102 ? -6.763 -3.580 -2.881 1.00 96.69 102 ALA A O 1
ATOM 799 N N . TYR A 1 103 ? -6.580 -3.661 -0.644 1.00 96.25 103 TYR A N 1
ATOM 800 C CA . TYR A 1 103 ? -8.017 -3.574 -0.376 1.00 96.25 103 TYR A CA 1
ATOM 801 C C . TYR A 1 103 ? -8.624 -2.261 -0.890 1.00 96.25 103 TYR A C 1
ATOM 803 O O . TYR A 1 103 ? -9.623 -2.285 -1.611 1.00 96.25 103 TYR A O 1
ATOM 811 N N . ALA A 1 104 ? -8.013 -1.118 -0.567 1.00 94.56 104 ALA A N 1
ATOM 812 C CA . ALA A 1 104 ? -8.542 0.200 -0.918 1.00 94.56 104 ALA A CA 1
ATOM 813 C C . ALA A 1 104 ? -8.566 0.453 -2.436 1.00 94.56 104 ALA A C 1
ATOM 815 O O . ALA A 1 104 ? -9.510 1.046 -2.967 1.00 94.56 104 ALA A O 1
ATOM 816 N N . ILE A 1 105 ? -7.562 -0.050 -3.160 1.00 93.56 105 ILE A N 1
ATOM 817 C CA . ILE A 1 105 ? -7.550 -0.052 -4.625 1.00 93.56 105 ILE A CA 1
ATOM 818 C C . ILE A 1 105 ? -8.753 -0.847 -5.165 1.00 93.56 105 ILE A C 1
ATOM 820 O O . ILE A 1 105 ? -9.448 -0.383 -6.073 1.00 93.56 105 ILE A O 1
ATOM 824 N N . CYS A 1 106 ? -9.029 -2.026 -4.598 1.00 92.94 106 CYS A N 1
ATOM 825 C CA . CYS A 1 106 ? -10.097 -2.906 -5.071 1.00 92.94 106 CYS A CA 1
ATOM 826 C C . CYS A 1 106 ? -11.514 -2.467 -4.673 1.00 92.94 106 CYS A C 1
ATOM 828 O O . CYS A 1 106 ? -12.457 -2.901 -5.330 1.00 92.94 106 CYS A O 1
ATOM 830 N N . CYS A 1 107 ? -11.678 -1.554 -3.711 1.00 89.06 107 CYS A N 1
ATOM 831 C CA . CYS A 1 107 ? -12.982 -0.970 -3.372 1.00 89.06 107 CYS A CA 1
ATOM 832 C C . CYS A 1 107 ? -13.519 0.012 -4.435 1.00 89.06 107 CYS A C 1
ATOM 834 O O . CYS A 1 107 ? -14.723 0.258 -4.505 1.00 89.06 107 CYS A O 1
ATOM 836 N N . GLY A 1 108 ? -12.642 0.613 -5.248 1.00 80.25 108 GLY A N 1
ATOM 837 C CA . GLY A 1 108 ? -13.014 1.637 -6.233 1.00 80.25 108 GLY A CA 1
ATOM 838 C C . GLY A 1 108 ? -13.820 1.127 -7.419 1.00 80.25 108 GLY A C 1
ATOM 839 O O . GLY A 1 108 ? -13.879 -0.066 -7.672 1.00 80.25 108 GLY A O 1
ATOM 840 N N . LYS A 1 109 ? -14.389 2.012 -8.242 1.00 71.50 109 LYS A N 1
ATOM 841 C CA . LYS A 1 109 ? -15.111 1.583 -9.462 1.00 71.50 109 LYS A CA 1
ATOM 842 C C . LYS A 1 109 ? -14.191 1.284 -10.649 1.00 71.50 109 LYS A C 1
ATOM 844 O O . LYS A 1 109 ? -14.492 0.397 -11.441 1.00 71.50 109 LYS A O 1
ATOM 849 N N . SER A 1 110 ? -13.057 1.977 -10.749 1.00 71.69 110 SER A N 1
ATOM 850 C CA . SER A 1 110 ? -12.042 1.750 -11.787 1.00 71.69 110 SER A CA 1
ATOM 851 C C . SER A 1 110 ? -10.851 1.000 -11.189 1.00 71.69 110 SER A C 1
ATOM 853 O O . SER A 1 110 ? -10.487 1.253 -10.048 1.00 71.69 110 SER A O 1
ATOM 855 N N . PHE A 1 111 ? -10.306 0.006 -11.885 1.00 71.00 111 PHE A N 1
ATOM 856 C CA . PHE A 1 111 ? -9.117 -0.734 -11.448 1.00 71.00 111 PHE A CA 1
ATOM 857 C C . PHE A 1 111 ? -8.358 -1.194 -12.679 1.00 71.00 111 PHE A C 1
ATOM 859 O O . PHE A 1 111 ? -8.845 -2.044 -13.421 1.00 71.00 111 PHE A O 1
ATOM 866 N N . GLU A 1 112 ? -7.175 -0.626 -12.881 1.00 78.19 112 GLU A N 1
ATOM 867 C CA . GLU A 1 112 ? -6.317 -0.958 -14.023 1.00 78.19 112 GLU A CA 1
ATOM 868 C C . GLU A 1 112 ? -5.005 -1.631 -13.600 1.00 78.19 112 GLU A C 1
ATOM 870 O O . GLU A 1 112 ? -4.296 -2.200 -14.429 1.00 78.19 112 GLU A O 1
ATOM 875 N N . PHE A 1 113 ? -4.688 -1.634 -12.303 1.00 85.19 113 PHE A N 1
ATOM 876 C CA . PHE A 1 113 ? -3.457 -2.238 -11.808 1.00 85.19 113 PHE A CA 1
ATOM 877 C C . PHE A 1 113 ? -3.541 -3.760 -11.841 1.00 85.19 113 PHE A C 1
ATOM 879 O O . PHE A 1 113 ? -4.451 -4.366 -11.290 1.00 85.19 113 PHE A O 1
ATOM 886 N N . LYS A 1 114 ? -2.543 -4.422 -12.421 1.00 89.19 114 LYS A N 1
ATOM 887 C CA . LYS A 1 114 ? -2.415 -5.874 -12.278 1.00 89.19 114 LYS A CA 1
ATOM 888 C C . LYS A 1 114 ? -1.784 -6.177 -10.923 1.00 89.19 114 LYS A C 1
ATOM 890 O O . LYS A 1 114 ? -0.571 -6.054 -10.764 1.00 89.19 114 LYS A O 1
ATOM 895 N N . ILE A 1 115 ? -2.619 -6.552 -9.954 1.00 93.69 115 ILE A N 1
ATOM 896 C CA . ILE A 1 115 ? -2.172 -6.980 -8.625 1.00 93.69 115 ILE A CA 1
ATOM 897 C C . ILE A 1 115 ? -1.866 -8.475 -8.647 1.00 93.69 115 ILE A C 1
AT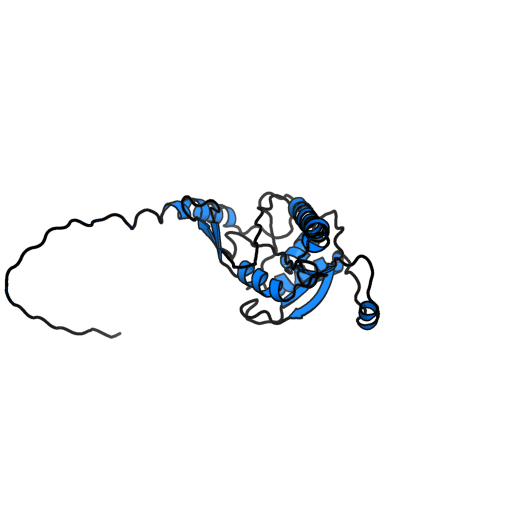OM 899 O O . ILE A 1 115 ? -2.667 -9.284 -9.113 1.00 93.69 115 ILE A O 1
ATOM 903 N N . TYR A 1 116 ? -0.725 -8.840 -8.083 1.00 95.56 116 TYR A N 1
ATOM 904 C CA . TYR A 1 116 ? -0.290 -10.215 -7.889 1.00 95.56 116 TYR A CA 1
ATOM 905 C C . TYR A 1 116 ? -0.081 -10.487 -6.405 1.00 95.56 116 TYR A C 1
ATOM 907 O O . TYR A 1 116 ? 0.184 -9.578 -5.616 1.00 95.56 116 TYR A O 1
ATOM 915 N N . TYR A 1 117 ? -0.172 -11.759 -6.029 1.00 96.00 117 TYR A N 1
ATOM 916 C CA . TYR A 1 117 ? 0.125 -12.213 -4.677 1.00 96.00 117 TYR A CA 1
ATOM 917 C C . TYR A 1 117 ? 1.487 -12.894 -4.647 1.00 96.00 117 TYR A C 1
ATOM 919 O O . TYR A 1 117 ? 1.734 -13.830 -5.406 1.00 96.00 117 TYR A O 1
ATOM 927 N N . LEU A 1 118 ? 2.380 -12.399 -3.791 1.00 93.75 118 LEU A N 1
ATOM 928 C CA . LEU A 1 118 ? 3.716 -12.966 -3.619 1.00 93.75 118 LEU A CA 1
ATOM 929 C C . LEU A 1 118 ? 3.698 -14.160 -2.656 1.00 93.75 118 LEU A C 1
ATOM 931 O O . LEU A 1 118 ? 4.458 -15.104 -2.837 1.00 93.75 118 LEU A O 1
ATOM 935 N N . GLY A 1 119 ? 2.822 -14.123 -1.651 1.00 94.94 119 GLY A N 1
ATOM 936 C CA . GLY A 1 119 ? 2.788 -15.090 -0.558 1.00 94.94 119 GLY A CA 1
ATOM 937 C C . GLY A 1 119 ? 2.667 -14.393 0.793 1.00 94.94 119 GLY A C 1
ATOM 938 O O . GLY A 1 119 ? 2.257 -13.232 0.872 1.00 94.94 119 GLY A O 1
ATOM 939 N N . LYS A 1 120 ? 3.004 -15.104 1.872 1.00 96.88 120 LYS A N 1
ATOM 940 C CA . LYS A 1 120 ? 3.119 -14.508 3.207 1.00 96.88 120 LYS A CA 1
ATOM 941 C C . LYS A 1 120 ? 4.578 -14.469 3.629 1.00 96.88 120 LYS A C 1
ATOM 943 O O . LYS A 1 120 ? 5.245 -15.494 3.573 1.00 96.88 120 LYS A O 1
ATOM 948 N N . GLU A 1 121 ? 5.010 -13.319 4.126 1.00 97.06 121 GLU A N 1
ATOM 949 C CA . GLU A 1 121 ? 6.359 -13.096 4.636 1.00 97.06 121 GLU A CA 1
ATOM 950 C C . GLU A 1 121 ? 6.304 -12.643 6.092 1.00 97.06 121 GLU A C 1
ATOM 952 O O . GLU A 1 121 ? 5.434 -11.866 6.492 1.00 97.06 121 GLU A O 1
ATOM 957 N N . THR A 1 122 ? 7.247 -13.105 6.909 1.00 97.44 122 THR A N 1
ATOM 958 C CA . THR A 1 122 ? 7.378 -12.606 8.281 1.00 97.44 122 THR A CA 1
ATOM 959 C C . THR A 1 122 ? 8.160 -11.298 8.269 1.00 97.44 122 THR A C 1
ATOM 961 O O . THR A 1 122 ? 9.390 -11.274 8.221 1.00 97.44 122 THR A O 1
ATOM 964 N N . LEU A 1 123 ? 7.437 -10.185 8.343 1.00 96.25 123 LEU A N 1
ATOM 965 C CA . LEU A 1 123 ? 8.012 -8.848 8.422 1.00 96.25 123 LEU A CA 1
ATOM 966 C C . LEU A 1 123 ? 8.337 -8.516 9.889 1.00 96.25 123 LEU A C 1
ATOM 968 O O . LEU A 1 123 ? 7.440 -8.335 10.709 1.00 96.25 123 LEU A O 1
ATOM 972 N N . LYS A 1 124 ? 9.627 -8.450 10.250 1.00 94.94 124 LYS A N 1
ATOM 973 C CA . LYS A 1 124 ? 10.055 -8.225 11.647 1.00 94.94 124 LYS A CA 1
ATOM 974 C C . LYS A 1 124 ?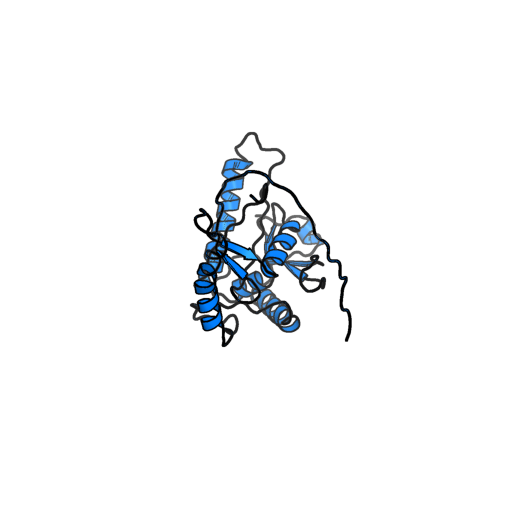 9.425 -6.956 12.240 1.00 94.94 124 LYS A C 1
ATOM 976 O O . LYS A 1 124 ? 9.657 -5.861 11.730 1.00 94.94 124 LYS A O 1
ATOM 981 N N . GLY A 1 125 ? 8.720 -7.109 13.359 1.00 91.88 125 GLY A N 1
ATOM 982 C CA . GLY A 1 125 ? 8.040 -6.024 14.077 1.00 91.88 125 GLY A CA 1
ATOM 983 C C . GLY A 1 125 ? 6.649 -5.676 13.539 1.00 91.88 125 GLY A C 1
ATOM 984 O O . GLY A 1 125 ? 5.930 -4.922 14.180 1.00 91.88 125 GLY A O 1
ATOM 985 N N . VAL A 1 126 ? 6.232 -6.264 12.418 1.00 94.50 126 VAL A N 1
ATOM 986 C CA . VAL A 1 126 ? 4.907 -6.062 11.821 1.00 94.50 126 VAL A CA 1
ATOM 987 C C . VAL A 1 126 ? 4.011 -7.231 12.207 1.00 94.50 126 VAL A C 1
ATOM 989 O O . VAL A 1 126 ? 4.468 -8.373 12.270 1.00 94.50 126 VAL A O 1
ATOM 992 N N . LEU A 1 127 ? 2.732 -6.955 12.482 1.00 94.44 127 LEU A N 1
ATOM 993 C CA . LEU A 1 127 ? 1.717 -7.976 12.772 1.00 94.44 127 LEU A CA 1
ATOM 994 C C . LEU A 1 127 ? 2.148 -8.968 13.876 1.00 94.44 127 LEU A C 1
ATOM 996 O O . LEU A 1 127 ? 1.887 -10.164 13.788 1.00 94.44 127 LEU A O 1
ATOM 1000 N N . GLN A 1 128 ? 2.869 -8.493 14.900 1.00 93.06 128 GLN A N 1
ATOM 1001 C CA . GLN A 1 128 ? 3.433 -9.340 15.967 1.00 93.06 128 GLN A CA 1
ATOM 1002 C C . GLN A 1 128 ? 4.314 -10.492 15.430 1.00 93.06 128 GLN A C 1
ATOM 1004 O O . GLN A 1 128 ? 4.337 -11.585 15.992 1.00 93.06 128 GLN A O 1
ATOM 1009 N N . ASN A 1 129 ? 5.036 -10.252 14.329 1.00 94.12 129 ASN A N 1
ATOM 1010 C CA . ASN A 1 129 ? 5.826 -11.239 13.582 1.00 94.12 129 ASN A CA 1
ATOM 1011 C C . ASN A 1 129 ? 5.010 -12.414 13.009 1.00 94.12 129 ASN A C 1
ATOM 1013 O O . ASN A 1 129 ? 5.586 -13.443 12.650 1.00 94.12 129 ASN A O 1
ATOM 1017 N N . LYS A 1 130 ? 3.681 -12.292 12.908 1.00 95.62 130 LYS A N 1
ATOM 1018 C CA . LYS A 1 130 ? 2.866 -13.253 12.159 1.00 95.62 130 LYS A CA 1
ATOM 1019 C C . LYS A 1 130 ? 3.087 -13.054 10.650 1.00 95.62 130 LYS A C 1
ATOM 1021 O O . LYS A 1 130 ? 3.398 -11.939 10.228 1.00 95.62 130 LYS A O 1
ATOM 1026 N N . PRO A 1 131 ? 2.891 -14.099 9.823 1.00 97.62 131 PRO A N 1
ATOM 1027 C CA . PRO A 1 131 ? 3.057 -13.986 8.377 1.00 97.62 131 PRO A CA 1
ATOM 1028 C C . PRO A 1 131 ? 2.122 -12.931 7.765 1.00 97.62 131 PRO A C 1
ATOM 1030 O O . PRO A 1 131 ? 0.895 -13.073 7.806 1.00 97.62 131 PRO A O 1
ATOM 1033 N N . TYR A 1 132 ? 2.712 -11.893 7.176 1.00 98.00 132 TYR A N 1
ATOM 1034 C CA . TYR A 1 132 ? 2.026 -10.787 6.518 1.00 98.00 132 TYR A CA 1
ATOM 1035 C C . TYR A 1 132 ? 1.839 -11.098 5.024 1.00 98.00 132 TYR A C 1
ATOM 1037 O O . TYR A 1 132 ? 2.813 -11.452 4.358 1.00 98.00 132 TYR A O 1
ATOM 1045 N N . PRO A 1 133 ? 0.622 -11.000 4.465 1.00 97.94 133 PRO A N 1
ATOM 1046 C CA . PRO A 1 133 ? 0.374 -11.243 3.050 1.00 97.94 133 PRO A CA 1
ATOM 1047 C C . PRO A 1 133 ? 0.921 -10.100 2.200 1.00 97.94 133 PRO A C 1
ATOM 1049 O O . PRO A 1 133 ? 0.564 -8.941 2.392 1.00 97.94 133 PRO A O 1
ATOM 1052 N N . VAL A 1 134 ? 1.759 -10.440 1.228 1.00 97.50 134 VAL A N 1
ATOM 1053 C CA . VAL A 1 134 ? 2.416 -9.464 0.363 1.00 97.50 134 VAL A CA 1
ATOM 1054 C C . VAL A 1 134 ? 1.768 -9.490 -1.013 1.00 97.50 134 VAL A C 1
ATOM 1056 O O . VAL A 1 134 ? 1.760 -10.515 -1.701 1.00 97.50 134 VAL A O 1
ATOM 1059 N N . PHE A 1 135 ? 1.245 -8.337 -1.413 1.00 97.81 135 PHE A N 1
ATOM 1060 C CA . PHE A 1 135 ? 0.771 -8.071 -2.763 1.00 97.81 135 PHE A CA 1
ATOM 1061 C C . PHE A 1 135 ? 1.776 -7.186 -3.489 1.00 97.81 135 PHE A C 1
ATOM 1063 O O . PHE A 1 135 ? 2.558 -6.477 -2.856 1.00 97.81 135 PHE A O 1
ATOM 1070 N N . TYR A 1 136 ? 1.769 -7.221 -4.816 1.00 97.25 136 TYR A N 1
ATOM 1071 C CA . TYR A 1 136 ? 2.592 -6.318 -5.611 1.00 97.25 136 TYR A CA 1
ATOM 1072 C C . TYR A 1 136 ? 1.937 -5.957 -6.939 1.00 97.25 136 TYR A C 1
ATOM 1074 O O . TYR A 1 136 ? 1.111 -6.703 -7.470 1.00 97.25 136 TYR A O 1
ATOM 1082 N N . ILE A 1 137 ? 2.348 -4.811 -7.471 1.00 95.06 137 ILE A N 1
ATOM 1083 C CA . ILE A 1 137 ? 2.079 -4.386 -8.843 1.00 95.06 137 ILE A CA 1
ATOM 1084 C C . ILE A 1 137 ? 3.285 -4.780 -9.690 1.00 95.06 137 ILE A C 1
ATOM 1086 O O . ILE A 1 137 ? 4.423 -4.464 -9.334 1.00 95.06 137 ILE A O 1
ATOM 1090 N N . ASP A 1 138 ? 3.024 -5.499 -10.779 1.00 90.88 138 ASP A N 1
ATOM 1091 C CA . ASP A 1 138 ? 4.039 -5.919 -11.746 1.00 90.88 138 ASP A CA 1
ATOM 1092 C C . ASP A 1 138 ? 4.185 -4.875 -12.857 1.00 90.88 138 ASP A C 1
ATOM 1094 O O . ASP A 1 138 ? 3.199 -4.475 -13.481 1.00 90.88 138 ASP A O 1
ATOM 1098 N N . HIS A 1 139 ? 5.423 -4.464 -13.114 1.00 85.75 139 HIS A N 1
ATOM 1099 C CA . HIS A 1 139 ? 5.771 -3.454 -14.118 1.00 85.75 139 HIS A CA 1
ATOM 1100 C C . HIS A 1 139 ? 6.258 -4.051 -15.429 1.00 85.75 139 HIS A C 1
ATOM 1102 O O . HIS A 1 139 ? 6.491 -3.329 -16.402 1.00 85.75 139 HIS A O 1
ATOM 1108 N N . ARG A 1 140 ? 6.438 -5.371 -15.480 1.00 84.19 140 ARG A N 1
ATOM 1109 C CA . ARG A 1 140 ? 6.897 -6.043 -16.690 1.00 84.19 140 ARG A CA 1
ATOM 1110 C C . ARG A 1 140 ? 5.830 -5.947 -17.773 1.00 84.19 140 ARG A C 1
ATOM 1112 O O . ARG A 1 140 ? 4.652 -6.228 -17.562 1.00 84.19 140 ARG A O 1
ATOM 1119 N N . LYS A 1 141 ? 6.266 -5.611 -18.988 1.00 77.38 141 LYS A N 1
ATOM 1120 C CA . LYS A 1 141 ? 5.389 -5.563 -20.171 1.00 77.38 141 LYS A CA 1
ATOM 1121 C C . LYS A 1 141 ? 5.004 -6.952 -20.677 1.00 77.38 141 LYS A C 1
ATOM 1123 O O . LYS A 1 141 ? 3.984 -7.096 -21.344 1.00 77.38 141 LYS A O 1
ATOM 1128 N N . SER A 1 142 ? 5.819 -7.960 -20.373 1.00 79.38 142 SER A N 1
ATOM 1129 C CA . SER A 1 142 ? 5.640 -9.338 -20.821 1.00 79.38 142 SER A CA 1
ATOM 1130 C C . SER A 1 142 ? 5.944 -10.327 -19.693 1.00 79.38 142 SER A C 1
ATOM 1132 O O . SER A 1 142 ? 6.926 -10.112 -18.975 1.00 79.38 142 SER A O 1
ATOM 1134 N N . PRO A 1 143 ? 5.176 -11.426 -19.573 1.00 81.00 143 PRO A N 1
ATOM 1135 C CA . PRO A 1 143 ? 5.498 -12.523 -18.666 1.00 81.00 143 PRO A CA 1
ATOM 1136 C C . PRO A 1 143 ? 6.875 -13.124 -18.964 1.00 81.00 143 PRO A C 1
ATOM 1138 O O . PRO A 1 143 ? 7.298 -13.202 -20.121 1.00 81.00 143 PRO A O 1
ATOM 1141 N N . GLN A 1 144 ? 7.557 -13.587 -17.925 1.00 84.31 144 GLN A N 1
ATOM 1142 C CA . GLN A 1 144 ? 8.800 -14.349 -18.027 1.00 84.31 144 GLN A CA 1
ATOM 1143 C C . GLN A 1 144 ? 8.506 -15.854 -18.015 1.00 84.31 144 GLN A C 1
ATOM 1145 O O . GLN A 1 144 ? 7.475 -16.300 -17.518 1.00 84.31 144 GLN A O 1
ATOM 1150 N N . LEU A 1 145 ? 9.438 -16.670 -18.519 1.00 85.06 145 LEU A N 1
ATOM 1151 C CA . LEU A 1 145 ? 9.291 -18.135 -18.521 1.00 85.06 145 LEU A CA 1
ATOM 1152 C C . LEU A 1 145 ? 9.050 -18.705 -17.113 1.00 85.06 145 LEU A C 1
ATOM 1154 O O . LEU A 1 145 ? 8.290 -19.659 -16.953 1.00 85.06 145 LEU A O 1
ATOM 1158 N N . GLU A 1 146 ? 9.657 -18.095 -16.094 1.00 85.19 146 GLU A N 1
ATOM 1159 C CA . GLU A 1 146 ? 9.474 -18.465 -14.688 1.00 85.19 146 GLU A CA 1
ATOM 1160 C C . GLU A 1 146 ? 8.029 -18.258 -14.206 1.00 85.19 146 GLU A C 1
ATOM 1162 O O . GLU A 1 146 ? 7.541 -19.024 -13.375 1.00 85.19 146 GLU A O 1
ATOM 1167 N N . ASP A 1 147 ? 7.306 -17.277 -14.755 1.00 85.88 147 ASP A N 1
ATOM 1168 C CA . ASP A 1 147 ? 5.918 -17.013 -14.370 1.00 85.88 147 ASP A CA 1
ATOM 1169 C C . ASP A 1 147 ? 5.016 -18.211 -14.699 1.00 85.88 147 ASP A C 1
ATOM 1171 O O . ASP A 1 147 ? 4.131 -18.545 -13.912 1.00 85.88 147 ASP A O 1
ATOM 1175 N N . ASN A 1 148 ? 5.303 -18.931 -15.791 1.00 84.50 148 ASN A N 1
ATOM 1176 C CA . ASN A 1 148 ? 4.591 -20.159 -16.154 1.00 84.50 148 ASN A CA 1
ATOM 1177 C C . ASN A 1 148 ? 4.883 -21.304 -15.174 1.00 84.50 148 ASN A C 1
ATOM 1179 O O . ASN A 1 148 ? 3.977 -22.055 -14.814 1.00 84.50 148 ASN A O 1
ATOM 1183 N N . LEU A 1 149 ? 6.137 -21.432 -14.723 1.00 88.31 149 LEU A N 1
ATOM 1184 C CA . LEU A 1 149 ? 6.532 -22.451 -13.743 1.00 88.31 149 LEU A CA 1
ATOM 1185 C C . LEU A 1 149 ? 5.861 -22.209 -12.388 1.00 88.31 149 LEU A C 1
ATOM 1187 O O . LEU A 1 149 ? 5.429 -23.152 -11.729 1.00 88.31 149 LEU A O 1
ATOM 1191 N N . LEU A 1 150 ? 5.746 -20.939 -12.000 1.00 86.94 150 LEU A N 1
ATOM 1192 C CA . LEU A 1 150 ? 5.157 -20.517 -10.732 1.00 86.94 150 LEU A CA 1
ATOM 1193 C C . LEU A 1 150 ? 3.646 -20.269 -10.808 1.00 86.94 150 LEU A C 1
ATOM 1195 O O . LEU A 1 150 ? 3.044 -19.939 -9.789 1.00 86.94 150 LEU A O 1
ATOM 1199 N N . LYS A 1 151 ? 3.034 -20.427 -11.991 1.00 86.06 151 LYS A N 1
ATOM 1200 C CA . LYS A 1 151 ? 1.619 -20.110 -12.257 1.00 86.06 151 LYS A CA 1
ATOM 1201 C C . LYS A 1 151 ? 1.242 -18.716 -11.739 1.00 86.06 151 LYS A C 1
ATOM 1203 O O . LYS A 1 151 ? 0.216 -18.534 -11.084 1.00 86.06 151 LYS A O 1
ATOM 1208 N N . LYS A 1 152 ? 2.120 -17.739 -11.982 1.00 86.38 152 LYS A N 1
ATOM 1209 C CA . LYS A 1 152 ? 1.904 -16.346 -11.584 1.00 86.38 152 LYS A CA 1
ATOM 1210 C C . LYS A 1 152 ? 0.855 -15.729 -12.497 1.00 86.38 152 LYS A C 1
ATOM 1212 O O . LYS A 1 152 ? 1.096 -15.515 -13.680 1.00 86.38 152 LYS A O 1
ATOM 1217 N N . GLU A 1 153 ? -0.291 -15.406 -11.919 1.00 88.12 153 GLU A N 1
ATOM 1218 C CA . GLU A 1 153 ? -1.400 -14.753 -12.606 1.00 88.12 153 GLU A CA 1
ATOM 1219 C C . GLU A 1 153 ? -1.855 -13.535 -11.805 1.00 88.12 153 GLU A C 1
ATOM 1221 O O . GLU A 1 153 ? -1.829 -13.538 -10.568 1.00 88.12 153 GLU A O 1
ATOM 1226 N N . SER A 1 154 ? -2.276 -12.486 -12.512 1.00 90.31 154 SER A N 1
ATOM 1227 C CA . SER A 1 154 ? -2.884 -11.326 -11.870 1.00 90.31 154 SER A CA 1
ATOM 1228 C C . SER A 1 154 ? -4.206 -11.734 -11.231 1.00 90.31 154 SER A C 1
ATOM 1230 O O . SER A 1 154 ? -4.999 -12.462 -11.833 1.00 90.31 154 SER A O 1
ATOM 1232 N N . LEU A 1 155 ? -4.468 -11.236 -10.033 1.00 92.19 155 LEU A N 1
ATOM 1233 C CA . LEU A 1 155 ? -5.681 -11.539 -9.296 1.00 92.19 155 LEU A CA 1
ATOM 1234 C C . LEU A 1 155 ? -6.845 -10.659 -9.752 1.00 92.19 155 LEU A C 1
ATOM 1236 O O . LEU A 1 155 ? -6.686 -9.472 -10.034 1.00 92.19 155 LEU A O 1
ATOM 1240 N N . SER A 1 156 ? -8.042 -11.243 -9.776 1.00 92.62 156 SER A N 1
ATOM 1241 C CA . SER A 1 156 ? -9.276 -10.484 -9.958 1.00 92.62 156 SER A CA 1
ATOM 1242 C C . SER A 1 156 ? -9.541 -9.593 -8.745 1.00 92.62 156 SER A C 1
ATOM 1244 O O . SER A 1 156 ? -9.288 -10.002 -7.608 1.00 92.62 156 SER A O 1
ATOM 1246 N N . ARG A 1 157 ? -10.139 -8.422 -8.992 1.00 92.31 157 ARG A N 1
ATOM 1247 C CA . ARG A 1 157 ? -10.574 -7.461 -7.966 1.00 92.31 157 ARG A CA 1
ATOM 1248 C C . ARG A 1 157 ? -11.243 -8.147 -6.772 1.00 92.31 157 ARG A C 1
ATOM 1250 O O . ARG A 1 157 ? -10.735 -8.047 -5.663 1.00 92.31 157 ARG A O 1
ATOM 1257 N N . ASP A 1 158 ? -12.298 -8.921 -7.018 1.00 93.06 158 ASP A N 1
ATOM 1258 C CA . ASP A 1 158 ? -13.108 -9.549 -5.965 1.00 93.06 158 ASP A CA 1
ATOM 1259 C C . ASP A 1 158 ? -12.300 -10.511 -5.081 1.00 93.06 158 ASP A C 1
ATOM 1261 O O . ASP A 1 158 ? -12.567 -10.656 -3.890 1.00 93.06 158 ASP A O 1
ATOM 1265 N N . ARG A 1 159 ? -11.272 -11.161 -5.649 1.00 95.12 159 ARG A N 1
ATOM 1266 C CA .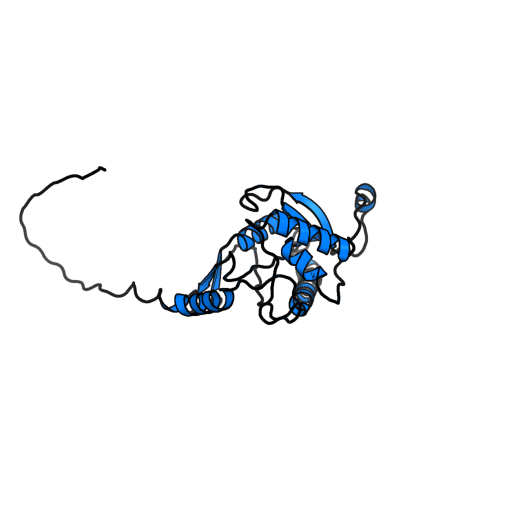 ARG A 1 159 ? -10.401 -12.076 -4.897 1.00 95.12 159 ARG A CA 1
ATOM 1267 C C . ARG A 1 159 ? -9.452 -11.309 -3.990 1.00 95.12 159 ARG A C 1
ATOM 1269 O O . ARG A 1 159 ? -9.236 -11.741 -2.861 1.00 95.12 159 ARG A O 1
ATOM 1276 N N . VAL A 1 160 ? -8.886 -10.204 -4.478 1.00 95.75 160 VAL A N 1
ATOM 1277 C CA . VAL A 1 160 ? -8.017 -9.335 -3.673 1.00 95.75 160 VAL A CA 1
ATOM 1278 C C . VAL A 1 160 ? -8.835 -8.665 -2.576 1.00 95.75 160 VAL A C 1
ATOM 1280 O O . VAL A 1 160 ? -8.453 -8.754 -1.414 1.00 95.75 160 VAL A O 1
ATOM 1283 N N . GLU A 1 161 ? -9.977 -8.066 -2.920 1.00 95.06 161 GLU A N 1
ATOM 1284 C CA . GLU A 1 161 ? -10.866 -7.397 -1.968 1.00 95.06 161 GLU A CA 1
ATOM 1285 C C . GLU A 1 161 ? -11.335 -8.358 -0.874 1.00 95.06 161 GLU A C 1
ATOM 1287 O O . GLU A 1 161 ? -11.137 -8.079 0.308 1.00 95.06 161 GLU A O 1
ATOM 1292 N N . GLY A 1 162 ? -11.901 -9.508 -1.258 1.00 96.56 162 GLY A N 1
ATOM 1293 C CA . GLY A 1 162 ? -12.421 -10.495 -0.314 1.00 96.56 162 GLY A CA 1
ATOM 1294 C C . GLY A 1 162 ? -11.342 -11.013 0.633 1.00 96.56 162 GLY A C 1
ATOM 1295 O O . GLY A 1 162 ? -11.527 -10.985 1.849 1.00 96.56 162 GLY A O 1
ATOM 1296 N N . PHE A 1 163 ? -10.184 -11.407 0.089 1.00 98.06 163 PHE A N 1
ATOM 1297 C CA . PHE A 1 163 ? -9.061 -11.874 0.901 1.00 98.06 163 PHE A CA 1
ATOM 1298 C C . PHE A 1 163 ? -8.536 -10.781 1.836 1.00 98.06 163 PHE A C 1
ATOM 1300 O O . PHE A 1 163 ? -8.335 -11.030 3.024 1.00 98.06 163 PHE A O 1
ATOM 1307 N N . ALA A 1 164 ? -8.287 -9.579 1.312 1.00 97.81 164 ALA A N 1
ATOM 1308 C CA . ALA A 1 164 ? -7.694 -8.498 2.086 1.00 97.81 164 ALA A CA 1
ATOM 1309 C C . ALA A 1 164 ? -8.635 -8.053 3.211 1.00 97.81 164 ALA A C 1
ATOM 1311 O O . ALA A 1 164 ? -8.198 -7.922 4.354 1.00 97.81 164 ALA A O 1
ATOM 1312 N N . LYS A 1 165 ? -9.934 -7.923 2.918 1.00 97.38 165 LYS A N 1
ATOM 1313 C CA . LYS A 1 165 ? -10.963 -7.605 3.910 1.00 97.38 165 LYS A CA 1
ATOM 1314 C C . LYS A 1 165 ? -11.011 -8.641 5.024 1.00 97.38 165 LYS A C 1
ATOM 1316 O O . LYS A 1 165 ? -10.950 -8.280 6.196 1.00 97.38 165 LYS A O 1
ATOM 1321 N N . GLU A 1 166 ? -11.100 -9.921 4.666 1.00 98.06 166 GLU A N 1
ATOM 1322 C CA . GLU A 1 166 ? -11.152 -11.010 5.640 1.00 98.06 166 GLU A CA 1
ATOM 1323 C C . GLU A 1 166 ? -9.888 -11.040 6.506 1.00 98.06 166 GLU A C 1
ATOM 1325 O O . GLU A 1 166 ? -9.977 -11.094 7.733 1.00 98.06 166 GLU A O 1
ATOM 1330 N N . PHE A 1 167 ? -8.710 -10.937 5.889 1.00 98.19 167 PHE A N 1
ATOM 1331 C CA . PHE A 1 167 ? -7.443 -10.967 6.609 1.00 98.19 167 PHE A CA 1
ATOM 1332 C C . PHE A 1 167 ? -7.293 -9.783 7.573 1.00 98.19 167 PHE A C 1
ATOM 1334 O O . PHE A 1 167 ? -6.840 -9.975 8.704 1.00 98.19 167 PHE A O 1
ATOM 1341 N N . ILE A 1 168 ? -7.682 -8.574 7.155 1.00 97.19 168 ILE A N 1
ATOM 1342 C CA . ILE A 1 168 ? -7.663 -7.382 8.014 1.00 97.19 168 ILE A CA 1
ATOM 1343 C C . ILE A 1 168 ? -8.601 -7.581 9.209 1.00 97.19 168 ILE A C 1
ATOM 1345 O O . ILE A 1 168 ? -8.182 -7.375 10.346 1.00 97.19 168 ILE A O 1
ATOM 1349 N N . LEU A 1 169 ? -9.833 -8.048 8.980 1.00 96.12 169 LEU A N 1
ATOM 1350 C CA . LEU A 1 169 ? -10.811 -8.279 10.049 1.00 96.12 169 LEU A CA 1
ATOM 1351 C C . LEU A 1 169 ? -10.364 -9.364 11.040 1.00 96.12 169 LEU A C 1
ATOM 1353 O O . LEU A 1 169 ? -10.531 -9.194 12.246 1.00 96.12 169 LEU A O 1
ATOM 1357 N N . GLN A 1 170 ? -9.741 -10.444 10.561 1.00 96.94 170 GLN A N 1
ATOM 1358 C CA . GLN A 1 170 ? -9.167 -11.495 11.414 1.00 96.94 170 GLN A CA 1
ATOM 1359 C C . GLN A 1 170 ? -7.973 -11.010 12.254 1.00 96.94 170 GLN A C 1
ATOM 1361 O O . GLN A 1 170 ? -7.628 -11.640 13.253 1.00 96.94 170 GLN A O 1
ATOM 1366 N N . ASN A 1 171 ? -7.332 -9.905 11.859 1.00 95.50 171 ASN A N 1
ATOM 1367 C CA . ASN A 1 171 ? -6.167 -9.327 12.529 1.00 95.50 171 ASN A CA 1
ATOM 1368 C C . ASN A 1 171 ? -6.425 -7.882 12.996 1.00 95.50 171 ASN A C 1
ATOM 1370 O O . ASN A 1 171 ? -5.500 -7.067 13.052 1.00 95.50 171 ASN A O 1
ATOM 1374 N N . ASN A 1 172 ? -7.672 -7.572 13.363 1.00 90.31 172 ASN A N 1
ATOM 1375 C CA . ASN A 1 172 ? -8.127 -6.229 13.739 1.00 90.31 172 ASN A CA 1
ATOM 1376 C C . ASN A 1 172 ? -7.407 -5.612 14.958 1.00 90.31 172 ASN A C 1
ATOM 1378 O O . ASN A 1 172 ? -7.500 -4.413 15.194 1.00 90.31 172 ASN A O 1
ATOM 1382 N N . SER A 1 173 ? -6.658 -6.409 15.726 1.00 89.06 173 SER A N 1
ATOM 1383 C CA . SER A 1 173 ? -5.792 -5.925 16.806 1.00 89.06 173 SER A CA 1
ATOM 1384 C C . SER A 1 173 ? -4.548 -5.184 16.305 1.00 89.06 173 SER A C 1
ATOM 1386 O O . SER A 1 173 ? -3.811 -4.604 17.099 1.00 89.06 173 SER A O 1
ATOM 1388 N N . SER A 1 174 ? -4.218 -5.300 15.018 1.00 90.00 174 SER A N 1
ATOM 1389 C CA . SER A 1 174 ? -2.991 -4.738 14.434 1.00 90.00 174 SER A CA 1
ATOM 1390 C C . SER A 1 174 ? -3.190 -4.130 13.050 1.00 90.00 174 SER A C 1
ATOM 1392 O O . SER A 1 174 ? -2.323 -3.393 12.593 1.00 90.00 174 SER A O 1
ATOM 1394 N N . LEU A 1 175 ? -4.302 -4.439 12.385 1.00 93.19 175 LEU A N 1
ATOM 1395 C CA . LEU A 1 175 ? -4.690 -3.885 11.095 1.00 93.19 175 LEU A CA 1
ATOM 1396 C C . LEU A 1 175 ? -6.071 -3.249 11.212 1.00 93.19 175 LEU A C 1
ATOM 1398 O O . LEU A 1 175 ? -6.902 -3.694 11.998 1.00 93.19 175 LEU A O 1
ATOM 1402 N N . PHE A 1 176 ? -6.332 -2.250 10.380 1.00 91.75 176 PHE A N 1
ATOM 1403 C CA . PHE A 1 176 ? -7.619 -1.569 10.321 1.00 91.75 176 PHE A CA 1
ATOM 1404 C C . PHE A 1 176 ? -8.099 -1.545 8.877 1.00 91.75 176 PHE A C 1
ATOM 1406 O O . PHE A 1 176 ? -7.288 -1.433 7.955 1.00 91.75 176 PHE A O 1
ATOM 1413 N N . LEU A 1 177 ? -9.414 -1.657 8.669 1.00 94.50 177 LEU A N 1
ATOM 1414 C CA . LEU A 1 177 ? -9.963 -1.378 7.348 1.00 94.50 177 LEU A CA 1
ATOM 1415 C C . LEU A 1 177 ? -9.758 0.112 7.056 1.00 94.50 177 LEU A C 1
ATOM 1417 O O . LEU A 1 177 ? -10.106 0.942 7.901 1.00 94.50 177 LEU A O 1
ATOM 1421 N N . PRO A 1 178 ? -9.194 0.465 5.893 1.00 94.12 178 PRO A N 1
ATOM 1422 C CA . PRO A 1 178 ? -8.982 1.855 5.551 1.00 94.12 178 PRO A CA 1
ATOM 1423 C C . PRO A 1 178 ? -10.317 2.564 5.357 1.00 94.12 178 PRO A C 1
ATOM 1425 O O . PRO A 1 178 ? -11.286 1.999 4.847 1.00 94.12 178 PRO A O 1
ATOM 1428 N N . PHE A 1 179 ? -10.339 3.833 5.734 1.00 93.56 179 PHE A N 1
ATOM 1429 C CA . PHE A 1 179 ? -11.444 4.747 5.503 1.00 93.56 179 PHE A CA 1
ATOM 1430 C C . PHE A 1 179 ? -10.876 6.093 5.053 1.00 93.56 179 PHE A C 1
ATOM 1432 O O . PHE A 1 179 ? -9.731 6.433 5.354 1.00 93.56 179 PHE A O 1
ATOM 1439 N N . ILE A 1 180 ? -11.691 6.869 4.347 1.00 92.00 180 ILE A N 1
ATOM 1440 C CA . ILE A 1 180 ? -11.385 8.251 3.985 1.00 92.00 180 ILE A CA 1
ATOM 1441 C C . ILE A 1 180 ? -12.556 9.087 4.491 1.00 92.00 180 ILE A C 1
ATOM 1443 O O . ILE A 1 180 ? -13.683 8.910 4.043 1.00 92.00 180 ILE A O 1
ATOM 1447 N N . TYR A 1 181 ? -12.313 9.961 5.470 1.00 88.19 181 TYR A N 1
ATOM 1448 C CA . TYR A 1 181 ? -13.389 10.657 6.191 1.00 88.19 181 TYR A CA 1
ATOM 1449 C C . TYR A 1 181 ? -14.174 11.655 5.321 1.00 88.19 181 TYR A C 1
ATOM 1451 O O . TYR A 1 181 ? -15.283 12.041 5.681 1.00 88.19 181 TYR A O 1
ATOM 1459 N N . THR A 1 182 ? -13.601 12.079 4.194 1.00 86.19 182 THR A N 1
ATOM 1460 C CA . THR A 1 182 ? -14.242 12.942 3.191 1.00 86.19 182 THR A CA 1
ATOM 1461 C C . THR A 1 182 ? -14.905 12.170 2.056 1.00 86.19 182 THR A C 1
ATOM 1463 O O . THR A 1 182 ? -15.632 12.774 1.271 1.00 86.19 182 THR A O 1
ATOM 1466 N N . ASP A 1 183 ? -14.681 10.859 1.958 1.00 83.94 183 ASP A N 1
ATOM 1467 C CA . ASP A 1 183 ? -15.206 10.049 0.867 1.00 83.94 183 ASP A CA 1
ATOM 1468 C C . ASP A 1 183 ? -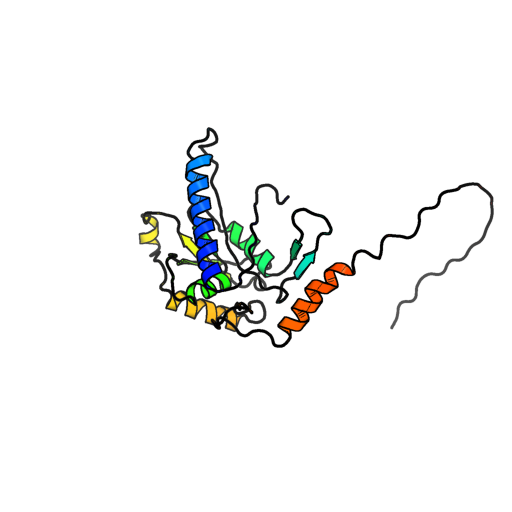16.611 9.526 1.189 1.00 83.94 183 ASP A C 1
ATOM 1470 O O . ASP A 1 183 ? -16.930 9.112 2.305 1.00 83.94 183 ASP A O 1
ATOM 1474 N N . SER A 1 184 ? -17.456 9.514 0.166 1.00 78.88 184 SER A N 1
ATOM 1475 C CA . SER A 1 184 ? -18.773 8.883 0.213 1.00 78.88 184 SER A CA 1
ATOM 1476 C C . SER A 1 184 ? -18.700 7.355 0.113 1.00 78.88 184 SER A C 1
ATOM 1478 O O . SER A 1 184 ? -19.618 6.660 0.565 1.00 78.88 184 SER A O 1
ATOM 1480 N N . LEU A 1 185 ? -17.623 6.815 -0.469 1.00 81.56 185 LEU A N 1
ATOM 1481 C CA . LEU A 1 185 ? -17.398 5.381 -0.569 1.00 81.56 185 LEU A CA 1
ATOM 1482 C C . LEU A 1 185 ? -17.003 4.805 0.797 1.00 81.56 185 LEU A C 1
ATOM 1484 O O . LEU A 1 185 ? -15.938 5.081 1.347 1.00 81.56 185 LEU A O 1
ATOM 1488 N N . LYS A 1 186 ? -17.851 3.927 1.333 1.00 80.38 186 LYS A N 1
ATOM 1489 C CA . LYS A 1 186 ? -17.600 3.250 2.610 1.00 80.38 186 LYS A CA 1
ATOM 1490 C C . LYS A 1 186 ? -16.678 2.040 2.431 1.00 80.38 186 LYS A C 1
ATOM 1492 O O . LYS A 1 186 ? -17.156 0.920 2.280 1.00 80.38 186 LYS A O 1
ATOM 1497 N N . MET A 1 187 ? -15.365 2.269 2.467 1.00 88.56 187 MET A N 1
ATOM 1498 C CA . MET A 1 187 ? -14.357 1.192 2.514 1.00 88.56 187 MET A CA 1
ATOM 1499 C C . MET A 1 187 ? -14.256 0.546 3.905 1.00 88.56 187 MET A C 1
ATOM 1501 O O . MET A 1 187 ? -14.178 -0.677 4.028 1.00 88.56 187 MET A O 1
ATOM 1505 N N . GLY A 1 188 ? -14.294 1.373 4.947 1.00 88.25 188 GLY A N 1
ATOM 1506 C CA . GLY A 1 188 ? -14.233 0.994 6.354 1.00 88.25 188 GLY A CA 1
ATOM 1507 C C . GLY A 1 188 ? -15.095 1.936 7.191 1.00 88.25 188 GLY A C 1
ATOM 1508 O O . GLY A 1 188 ? -15.550 2.974 6.702 1.00 88.25 188 GLY A O 1
ATOM 1509 N N . GLU A 1 189 ? -15.353 1.561 8.440 1.00 88.88 189 GLU A N 1
ATOM 1510 C CA . GLU A 1 189 ? -16.099 2.413 9.365 1.00 88.88 189 GLU A CA 1
ATOM 1511 C C . GLU A 1 189 ? -15.195 3.502 9.940 1.00 88.88 189 GLU A C 1
ATOM 1513 O O . GLU A 1 189 ? -14.066 3.240 10.354 1.00 88.88 189 GLU A O 1
ATOM 1518 N N . LEU A 1 190 ? -15.711 4.730 9.966 1.00 90.06 190 LEU A N 1
ATOM 1519 C CA . LEU A 1 190 ? -15.061 5.849 10.633 1.00 90.06 190 LEU A CA 1
ATOM 1520 C C . LEU A 1 190 ? -15.151 5.636 12.155 1.00 90.06 190 LEU A C 1
ATOM 1522 O O . LEU A 1 190 ? -16.271 5.496 12.654 1.00 90.06 190 LEU A O 1
ATOM 1526 N N . PRO A 1 191 ? -14.031 5.640 12.904 1.00 89.94 191 PRO A N 1
ATOM 1527 C CA . PRO A 1 191 ? -14.083 5.586 14.361 1.00 89.94 191 PRO A CA 1
ATOM 1528 C C . PRO A 1 191 ? -14.921 6.733 14.933 1.00 89.94 191 PRO A C 1
ATOM 1530 O O . PRO A 1 191 ? -14.862 7.863 14.444 1.00 89.94 191 PRO A O 1
ATOM 1533 N N . THR A 1 192 ? -15.705 6.455 15.976 1.00 91.25 192 THR A N 1
ATOM 1534 C CA . THR A 1 192 ? -16.665 7.417 16.547 1.00 91.25 192 THR A CA 1
ATOM 1535 C C . THR A 1 192 ? -16.007 8.684 17.086 1.00 91.25 192 THR A C 1
ATOM 1537 O O . THR A 1 192 ? -16.601 9.755 17.038 1.00 91.25 192 THR A O 1
ATOM 1540 N N . ASP A 1 193 ? -14.777 8.566 17.572 1.00 89.69 193 ASP A N 1
ATOM 1541 C CA . ASP A 1 193 ? -13.961 9.638 18.139 1.00 89.69 193 ASP A CA 1
ATOM 1542 C C . ASP A 1 193 ? -12.960 10.230 17.131 1.00 89.69 193 ASP A C 1
ATOM 1544 O O . ASP A 1 193 ? -12.170 11.105 17.482 1.00 89.69 193 ASP A O 1
ATOM 1548 N N . TYR A 1 194 ? -13.001 9.813 15.859 1.00 91.00 194 TYR A N 1
ATOM 1549 C CA . TYR A 1 194 ? -12.007 10.213 14.859 1.00 91.00 194 TYR A CA 1
ATOM 1550 C C . TYR A 1 194 ? -11.886 11.734 14.697 1.00 91.00 194 TYR A C 1
ATOM 1552 O O . TYR A 1 194 ? -10.780 12.268 14.658 1.00 91.00 194 TYR A O 1
ATOM 1560 N N . ILE A 1 195 ? -13.016 12.445 14.605 1.00 89.75 195 ILE A N 1
ATOM 1561 C CA . ILE A 1 195 ? -13.027 13.904 14.406 1.00 89.75 195 ILE A CA 1
ATOM 1562 C C . ILE A 1 195 ? -12.436 14.632 15.619 1.00 89.75 195 ILE A C 1
ATOM 1564 O O . ILE A 1 195 ? -11.709 15.611 15.452 1.00 89.75 195 ILE A O 1
ATOM 1568 N N . GLU A 1 196 ? -12.705 14.134 16.826 1.00 89.50 196 GLU A N 1
ATOM 1569 C CA . GLU A 1 196 ? -12.135 14.676 18.057 1.00 89.50 196 GLU A CA 1
ATOM 1570 C C . GLU A 1 196 ? -10.619 14.451 18.101 1.00 89.50 196 GLU A C 1
ATOM 1572 O O . GLU A 1 196 ? -9.863 15.407 18.280 1.00 89.50 196 GLU A O 1
ATOM 1577 N N . GLN A 1 197 ? -10.167 13.217 17.851 1.00 89.00 197 GLN A N 1
ATOM 1578 C CA . GLN A 1 197 ? -8.742 12.884 17.809 1.00 89.00 197 GLN A CA 1
ATOM 1579 C C . GLN A 1 197 ? -7.998 13.697 16.740 1.00 89.00 197 GLN A C 1
ATOM 1581 O O . GLN A 1 197 ? -6.878 14.152 16.969 1.00 89.00 197 GLN A O 1
ATOM 1586 N N . LEU A 1 198 ? -8.614 13.912 15.573 1.00 87.00 198 LEU A N 1
ATOM 1587 C CA . LEU A 1 198 ? -8.038 14.728 14.506 1.00 87.00 198 LEU A CA 1
ATOM 1588 C C . LEU A 1 198 ? -7.890 16.194 14.942 1.00 87.00 198 LEU A C 1
ATOM 1590 O O . LEU A 1 198 ? -6.869 16.817 14.657 1.00 87.00 198 LEU A O 1
ATOM 1594 N N . GLY A 1 199 ? -8.881 16.738 15.655 1.00 85.19 199 GLY A N 1
ATOM 1595 C CA . GLY A 1 199 ? -8.802 18.068 16.260 1.00 85.19 199 GLY A CA 1
ATOM 1596 C C . GLY A 1 199 ? -7.643 18.177 17.252 1.00 85.19 199 GLY A C 1
ATOM 1597 O O . GLY A 1 199 ? -6.810 19.071 17.120 1.00 85.19 199 GLY A O 1
ATOM 1598 N N . GLN A 1 200 ? -7.540 17.218 18.175 1.00 84.19 200 GLN A N 1
ATOM 1599 C CA . GLN A 1 200 ? -6.470 17.161 19.176 1.00 84.19 200 GLN A CA 1
ATOM 1600 C C . GLN A 1 200 ? -5.078 17.019 18.548 1.00 84.19 200 GLN A C 1
ATOM 1602 O O . GLN A 1 200 ? -4.137 17.663 19.004 1.00 84.19 200 GLN A O 1
ATOM 1607 N N . ALA A 1 201 ? -4.935 16.217 17.489 1.00 80.50 201 ALA A N 1
ATOM 1608 C CA . ALA A 1 201 ? -3.668 16.050 16.778 1.00 80.50 201 ALA A CA 1
ATOM 1609 C C . ALA A 1 201 ? -3.201 17.352 16.105 1.00 80.50 201 ALA A C 1
ATOM 1611 O O . ALA A 1 201 ? -2.006 17.640 16.093 1.00 80.50 201 ALA A O 1
ATOM 1612 N N . ASN A 1 202 ? -4.136 18.161 15.596 1.00 73.75 202 ASN A N 1
ATOM 1613 C CA . ASN A 1 202 ? -3.827 19.452 14.979 1.00 73.75 202 ASN A CA 1
ATOM 1614 C C . ASN A 1 202 ? -3.490 20.540 16.016 1.00 73.75 202 ASN A C 1
ATOM 1616 O O . ASN A 1 202 ? -2.682 21.419 15.731 1.00 73.75 202 ASN A O 1
ATOM 1620 N N . THR A 1 203 ? -4.086 20.493 17.213 1.00 67.00 203 THR A N 1
ATOM 1621 C CA . THR A 1 203 ? -3.829 21.475 18.286 1.00 67.00 203 THR A CA 1
ATOM 1622 C C . THR A 1 203 ? -2.641 21.096 19.174 1.00 67.00 203 THR A C 1
ATOM 1624 O O . THR A 1 203 ? -1.896 21.958 19.630 1.00 67.00 203 THR A O 1
ATOM 1627 N N . GLY A 1 204 ? -2.422 19.800 19.415 1.00 54.19 204 GLY A N 1
ATOM 1628 C CA . GLY A 1 204 ? -1.344 19.276 20.262 1.00 54.19 204 GLY A CA 1
ATOM 1629 C C . GLY A 1 204 ? 0.060 19.512 19.698 1.00 54.19 204 GLY A C 1
ATOM 1630 O O . GLY A 1 204 ? 1.036 19.447 20.441 1.00 54.19 204 GLY A O 1
ATOM 1631 N N . SER A 1 205 ? 0.171 19.852 18.411 1.00 49.81 205 SER A N 1
ATOM 1632 C CA . SER A 1 205 ? 1.423 20.260 17.767 1.00 49.81 205 SER A CA 1
ATOM 1633 C C . SER A 1 205 ? 1.884 21.691 18.075 1.00 49.81 205 SER A C 1
ATOM 1635 O O . SER A 1 205 ? 2.999 22.037 17.694 1.00 49.81 205 SER A O 1
ATOM 1637 N N . GLU A 1 206 ? 1.079 22.518 18.752 1.00 44.44 206 GLU A N 1
ATOM 1638 C CA . GLU A 1 206 ? 1.488 23.867 19.197 1.00 44.44 206 GLU A CA 1
ATOM 1639 C C . GLU A 1 206 ? 2.056 23.873 20.633 1.00 44.44 206 GLU A C 1
ATOM 1641 O O . GLU A 1 206 ? 2.760 24.796 21.029 1.00 44.44 206 GLU A O 1
ATOM 1646 N N . GLY A 1 207 ? 1.804 22.821 21.423 1.00 35.00 207 GLY A N 1
ATOM 1647 C CA . GLY A 1 207 ? 2.137 22.769 22.854 1.00 35.00 207 GLY A CA 1
ATOM 1648 C C . GLY A 1 207 ? 3.560 22.321 23.210 1.00 35.00 207 GLY A C 1
ATOM 1649 O O . GLY A 1 207 ? 3.883 22.254 24.394 1.00 35.00 207 GLY A O 1
ATOM 1650 N N . LEU A 1 208 ? 4.411 21.994 22.229 1.00 39.56 208 LEU A N 1
ATOM 1651 C CA . LEU A 1 208 ? 5.794 21.551 22.476 1.00 39.56 208 LEU A CA 1
ATOM 1652 C C . LEU A 1 208 ? 6.846 22.672 22.361 1.00 39.56 208 LEU A C 1
ATOM 1654 O O . LEU A 1 208 ? 8.027 22.410 22.572 1.00 39.56 208 LEU A O 1
ATOM 1658 N N . GLU A 1 209 ? 6.442 23.912 22.061 1.00 35.84 209 GLU A N 1
ATOM 1659 C CA . GLU A 1 209 ? 7.359 25.060 21.921 1.00 35.84 209 GLU A CA 1
ATOM 1660 C C . GLU A 1 209 ? 7.637 25.818 23.238 1.00 35.84 209 GLU A C 1
ATOM 1662 O O . GLU A 1 209 ? 8.472 26.718 23.256 1.00 35.84 209 GLU A O 1
ATOM 1667 N N . SER A 1 210 ? 7.011 25.465 24.369 1.00 31.06 210 SER A N 1
ATOM 1668 C CA . SER A 1 210 ? 7.068 26.297 25.588 1.00 31.06 210 SER A CA 1
ATOM 1669 C C . SER A 1 210 ? 7.934 25.777 26.748 1.00 31.06 210 SER A C 1
ATOM 1671 O O . SER A 1 210 ? 7.781 26.270 27.863 1.00 31.06 210 SER A O 1
ATOM 1673 N N . VAL A 1 211 ? 8.829 24.797 26.550 1.00 33.06 211 VAL A N 1
ATOM 1674 C CA . VAL A 1 211 ? 9.658 24.240 27.657 1.00 33.06 211 VAL A CA 1
ATOM 1675 C C . VAL A 1 211 ? 11.158 24.552 27.532 1.00 33.06 211 VAL A C 1
ATOM 1677 O O . VAL A 1 211 ? 11.957 24.129 28.360 1.00 33.06 211 VAL A O 1
ATOM 1680 N N . THR A 1 212 ? 11.576 25.382 26.575 1.00 33.00 212 THR A N 1
ATOM 1681 C CA . THR A 1 212 ? 12.978 25.832 26.490 1.00 33.00 212 THR A CA 1
ATOM 1682 C C . THR A 1 212 ? 13.087 27.350 26.416 1.00 33.00 212 THR A C 1
ATOM 1684 O O . THR A 1 212 ? 13.525 27.897 25.410 1.00 33.00 212 THR A O 1
ATOM 1687 N N . SER A 1 213 ? 12.714 28.046 27.493 1.00 33.69 213 SER A N 1
ATOM 1688 C CA . SER A 1 213 ? 13.204 29.411 27.731 1.00 33.69 213 SER A CA 1
ATOM 1689 C C . SER A 1 213 ? 13.103 29.828 29.202 1.00 33.69 213 SER A C 1
ATOM 1691 O O . SER A 1 213 ? 12.169 30.514 29.605 1.00 33.69 213 SER A O 1
ATOM 1693 N N . SER A 1 214 ? 14.098 29.434 29.993 1.00 30.80 214 SER A N 1
ATOM 1694 C CA . SER A 1 214 ? 14.581 30.157 31.182 1.00 30.80 214 SER A CA 1
ATOM 1695 C C . SER A 1 214 ? 15.804 29.397 31.704 1.00 30.80 214 SER A C 1
ATOM 1697 O O . SER A 1 214 ? 15.685 28.212 31.982 1.00 30.80 214 SER A O 1
ATOM 1699 N N . SER A 1 215 ? 17.005 29.929 31.875 1.00 32.00 215 SER A N 1
ATOM 1700 C CA . SER A 1 215 ? 17.591 31.248 31.644 1.00 32.00 215 SER A CA 1
ATOM 1701 C C . SER A 1 215 ? 19.093 31.036 31.856 1.00 32.00 215 SER A C 1
ATOM 1703 O O . SER A 1 215 ? 19.487 30.611 32.942 1.00 32.00 215 SER A O 1
ATOM 1705 N N . GLU A 1 216 ? 19.921 31.313 30.853 1.00 31.53 216 GLU A N 1
ATOM 1706 C CA . GLU A 1 216 ? 21.330 31.620 31.091 1.00 31.53 216 GLU A CA 1
ATOM 1707 C C . GLU A 1 216 ? 21.385 33.060 31.599 1.00 31.53 216 GLU A C 1
ATOM 1709 O O . GLU A 1 216 ? 20.880 33.973 30.944 1.00 31.53 216 GLU A O 1
ATOM 1714 N N . ASN A 1 217 ? 21.977 33.268 32.772 1.00 33.28 217 ASN A N 1
ATOM 1715 C CA . ASN A 1 217 ? 22.678 34.513 33.022 1.00 33.28 217 ASN A CA 1
ATOM 1716 C C . ASN A 1 217 ? 23.945 34.227 33.828 1.00 33.28 217 ASN A C 1
ATOM 1718 O O . ASN A 1 217 ? 23.928 33.536 34.844 1.00 33.28 217 ASN A O 1
ATOM 1722 N N . ASP A 1 218 ? 25.021 34.742 33.257 1.00 33.31 218 ASP A N 1
ATOM 1723 C CA . ASP A 1 218 ? 26.434 34.580 33.557 1.00 33.31 218 ASP A CA 1
ATOM 1724 C C . ASP A 1 218 ? 26.879 35.431 34.765 1.00 33.31 218 ASP A C 1
ATOM 1726 O O . ASP A 1 218 ? 26.240 36.434 35.096 1.00 33.31 218 ASP A O 1
ATOM 1730 N N . GLY A 1 219 ? 28.003 35.062 35.389 1.00 28.97 219 GLY A N 1
ATOM 1731 C CA . GLY A 1 219 ? 28.713 35.905 36.361 1.00 28.97 219 GLY A CA 1
ATOM 1732 C C . GLY A 1 219 ? 29.360 35.152 37.529 1.00 28.97 219 GLY A C 1
ATOM 1733 O O . GLY A 1 219 ? 28.705 34.853 38.524 1.00 28.97 219 GLY A O 1
ATOM 1734 N N . GLY A 1 220 ? 30.666 34.886 37.434 1.00 27.36 220 GLY A N 1
ATOM 1735 C CA . GLY A 1 220 ? 31.476 34.284 38.501 1.00 27.36 220 GLY A CA 1
ATOM 1736 C C . GLY A 1 220 ? 32.034 35.272 39.539 1.00 27.36 220 GLY A C 1
ATOM 1737 O O . GLY A 1 220 ? 32.297 36.424 39.213 1.00 27.36 220 GLY A O 1
ATOM 1738 N N . HIS A 1 221 ? 32.245 34.803 40.776 1.00 30.20 221 HIS A N 1
ATOM 1739 C CA . HIS A 1 221 ? 33.520 34.809 41.528 1.00 30.20 221 HIS A CA 1
ATOM 1740 C C . HIS A 1 221 ? 33.335 34.224 42.949 1.00 30.20 221 HIS A C 1
ATOM 1742 O O . HIS A 1 221 ? 32.278 34.376 43.549 1.00 30.20 221 HIS A O 1
ATOM 1748 N N . ASP A 1 222 ? 34.398 33.555 43.419 1.00 28.08 222 ASP A N 1
ATOM 1749 C CA . ASP A 1 222 ? 34.748 32.991 44.743 1.00 28.08 222 ASP A CA 1
ATOM 1750 C C . ASP A 1 222 ? 33.905 33.312 46.002 1.00 28.08 222 ASP A C 1
ATOM 1752 O O . ASP A 1 222 ? 33.507 34.450 46.233 1.00 28.08 222 ASP A O 1
ATOM 1756 N N . ILE A 1 223 ? 33.799 32.327 46.916 1.00 29.48 223 ILE A N 1
ATOM 1757 C CA . ILE A 1 223 ? 34.503 32.240 48.227 1.00 29.48 223 ILE A CA 1
ATOM 1758 C C . ILE A 1 223 ? 33.862 31.113 49.098 1.00 29.48 223 ILE A C 1
ATOM 1760 O O . ILE A 1 223 ? 32.665 31.117 49.347 1.00 29.48 223 ILE A O 1
ATOM 1764 N N . SER A 1 224 ? 34.706 30.173 49.558 1.00 27.23 224 SER A N 1
ATOM 1765 C CA . SER A 1 224 ? 34.679 29.300 50.765 1.00 27.23 224 SER A CA 1
ATOM 1766 C C . SER A 1 224 ? 33.386 28.716 51.386 1.00 27.23 224 SER A C 1
ATOM 1768 O O . SER A 1 224 ? 32.477 29.450 51.753 1.00 27.23 224 SER A O 1
ATOM 1770 N N . GLY A 1 225 ? 33.492 27.445 51.812 1.00 26.00 225 GLY A N 1
ATOM 1771 C CA . GLY A 1 225 ? 33.023 26.989 53.137 1.00 26.00 225 GLY A CA 1
ATOM 1772 C C . GLY A 1 225 ? 31.842 26.009 53.162 1.00 26.00 225 GLY A C 1
ATOM 1773 O O . GLY A 1 225 ? 30.782 26.334 52.658 1.00 26.00 225 GLY A O 1
ATOM 1774 N N . GLU A 1 226 ? 32.098 24.826 53.745 1.00 27.91 226 GLU A N 1
ATOM 1775 C CA . GLU A 1 226 ? 31.237 23.882 54.508 1.00 27.91 226 GLU A CA 1
ATOM 1776 C C . GLU A 1 226 ? 29.697 23.982 54.342 1.00 27.91 226 GLU A C 1
ATOM 1778 O O . GLU A 1 226 ? 29.110 25.045 54.436 1.00 27.91 226 GLU A O 1
ATOM 1783 N N . GLU A 1 227 ? 28.930 22.901 54.158 1.00 29.66 227 GLU A N 1
ATOM 1784 C CA . GLU A 1 227 ? 28.729 21.840 55.151 1.00 29.66 227 GLU A CA 1
ATOM 1785 C C . GLU A 1 227 ? 27.925 20.649 54.564 1.00 29.66 227 GLU A C 1
ATOM 1787 O O . GLU A 1 227 ? 27.250 20.740 53.540 1.00 29.66 227 GLU A O 1
ATOM 1792 N N . LYS A 1 228 ? 28.025 19.505 55.245 1.00 29.72 228 LYS A N 1
ATOM 1793 C CA . LYS A 1 228 ? 27.481 18.174 54.928 1.00 29.72 228 LYS A CA 1
ATOM 1794 C C . LYS A 1 228 ? 25.948 18.098 54.967 1.00 29.72 228 LYS A C 1
ATOM 1796 O O . LYS A 1 228 ? 25.353 18.619 55.902 1.00 29.72 228 LYS A O 1
ATOM 1801 N N . THR A 1 229 ? 25.345 17.225 54.150 1.00 28.70 229 THR A N 1
ATOM 1802 C CA . THR A 1 229 ? 24.502 16.114 54.662 1.00 28.70 229 THR A CA 1
ATOM 1803 C C . THR A 1 229 ? 24.185 15.062 53.590 1.00 28.70 229 THR A C 1
ATOM 1805 O O . THR A 1 229 ? 23.644 15.362 52.532 1.00 28.70 229 THR A O 1
ATOM 1808 N N . GLU A 1 230 ? 24.517 13.805 53.895 1.00 28.55 230 GLU A N 1
ATOM 1809 C CA . GLU A 1 230 ? 23.985 12.598 53.251 1.00 28.55 230 GLU A CA 1
ATOM 1810 C C . GLU A 1 230 ? 22.505 12.394 53.620 1.00 28.55 230 GLU A C 1
ATOM 1812 O O . GLU A 1 230 ? 22.121 12.698 54.746 1.00 28.55 230 GLU A O 1
ATOM 1817 N N . MET A 1 231 ? 21.715 11.761 52.742 1.00 27.48 231 MET A N 1
ATOM 1818 C CA . MET A 1 231 ? 20.936 10.559 53.093 1.00 27.48 231 MET A CA 1
ATOM 1819 C C . MET A 1 231 ? 20.383 9.853 51.840 1.00 27.48 231 MET A C 1
ATOM 1821 O O . MET A 1 231 ? 19.829 10.472 50.936 1.00 27.48 231 MET A O 1
ATOM 1825 N N . ILE A 1 232 ? 20.569 8.530 51.821 1.00 36.44 232 ILE A N 1
ATOM 1826 C CA . ILE A 1 232 ? 20.195 7.558 50.777 1.00 36.44 232 ILE A CA 1
ATOM 1827 C C . ILE A 1 232 ? 18.730 7.054 50.997 1.00 36.44 232 ILE A C 1
ATOM 1829 O O . ILE A 1 232 ? 18.045 7.569 51.880 1.00 36.44 232 ILE A O 1
ATOM 1833 N N . PRO A 1 233 ? 18.170 6.115 50.198 1.00 34.25 233 PRO A N 1
ATOM 1834 C CA . PRO A 1 233 ? 16.851 6.211 49.570 1.00 34.25 233 PRO A CA 1
ATOM 1835 C C . PRO A 1 233 ? 15.729 5.511 50.370 1.00 34.25 233 PRO A C 1
ATOM 1837 O O . PRO A 1 233 ? 15.981 4.697 51.257 1.00 34.25 233 PRO A O 1
ATOM 1840 N N . LYS A 1 234 ? 14.460 5.730 50.002 1.00 34.38 234 LYS A N 1
ATOM 1841 C CA . LYS A 1 234 ? 13.354 4.861 50.444 1.00 34.38 234 LYS A CA 1
ATOM 1842 C C . LYS A 1 234 ? 12.781 4.061 49.277 1.00 34.38 234 LYS A C 1
ATOM 1844 O O . LYS A 1 234 ? 12.150 4.609 48.383 1.00 34.38 234 LYS A O 1
ATOM 1849 N N . HIS A 1 235 ? 13.041 2.757 49.317 1.00 32.72 235 HIS A N 1
ATOM 1850 C CA . HIS A 1 235 ? 12.227 1.704 48.710 1.00 32.72 235 HIS A CA 1
ATOM 1851 C C . HIS A 1 235 ? 11.074 1.316 49.654 1.00 32.72 235 HIS A C 1
ATOM 1853 O O . HIS A 1 235 ? 11.239 1.372 50.874 1.00 32.72 235 HIS A O 1
ATOM 1859 N N . GLY A 1 236 ? 9.985 0.809 49.064 1.00 36.69 236 GLY A N 1
ATOM 1860 C CA . GLY A 1 236 ? 8.912 0.032 49.703 1.00 36.69 236 GLY A CA 1
ATOM 1861 C C . GLY A 1 236 ? 7.700 0.880 50.101 1.00 36.69 236 GLY A C 1
ATOM 1862 O O . GLY A 1 236 ? 7.862 1.875 50.798 1.00 36.69 236 GLY A O 1
ATOM 1863 N N . GLN A 1 237 ? 6.472 0.546 49.703 1.00 40.94 237 GLN A N 1
ATOM 1864 C CA . GLN A 1 237 ? 5.889 -0.785 49.466 1.00 40.94 237 GLN A CA 1
ATOM 1865 C C . GLN A 1 237 ? 5.072 -0.861 48.176 1.00 40.94 237 GLN A C 1
ATOM 1867 O O . GLN A 1 237 ? 4.518 0.185 47.774 1.00 40.94 237 GLN A O 1
#

Sequence (237 aa):
MLGDELIFCVKLMEQSDILSYLQCFIDSREKFKKEIIDKSFLGNGLDLQSTAWIAGFPVGNLSLRKGNDSNPFDYIGPAMDTGFRLSKLSSPERTPISIDLAYAICCGKSFEFKIYYLGKETLKGVLQNKPYPVFYIDHRKSPQLEDNLLKKESLSRDRVEGFAKEFILQNNSSLFLPFIYTDSLKMGELPTDYIEQLGQANTGSEGLESVTSSSENDGGHDISGEEKTEMIPKHGQ

pLDDT: mean 80.34, std 21.37, range [26.0, 98.19]